Protein AF-A0A836VIU8-F1 (afdb_monomer_lite)

pLDDT: mean 94.51, std 10.27, range [36.5, 98.88]

Foldseek 3Di:
DVVLLVVLLVVLLVLQVQAPQPQRSVLLVQLLVQLCVVPVPDDSLLSLLSNQLQSLRRDPVRRQDPVVDPDPVVSSLVRLLSSLVVSLVSSVVSVHDPVSSVSSSVLSNQLCPADDDSSLSSVQSSLLSCLQGNLVSCCVVPNQPVSLVSLLSSLLSHDPVSVVVSLPDDDPDPSSVVSSVVSNVVNVVVVVVPD

Structure (mmCIF, N/CA/C/O backbone):
data_AF-A0A836VIU8-F1
#
_entry.id   AF-A0A836VIU8-F1
#
loop_
_atom_site.group_PDB
_atom_site.id
_atom_site.type_symbol
_atom_site.label_atom_id
_atom_site.label_alt_id
_atom_site.label_comp_id
_atom_site.label_asym_id
_atom_site.label_entity_id
_atom_site.label_seq_id
_atom_site.pdbx_PDB_ins_code
_atom_site.Cartn_x
_atom_site.Cartn_y
_atom_site.Cartn_z
_atom_site.occupancy
_atom_site.B_iso_or_equiv
_atom_site.auth_seq_id
_atom_site.auth_comp_id
_atom_site.auth_asym_id
_atom_site.auth_atom_id
_atom_site.pdbx_PDB_model_num
ATOM 1 N N . MET A 1 1 ? 8.028 -9.378 -24.125 1.00 63.12 1 MET A N 1
ATOM 2 C CA . MET A 1 1 ? 7.725 -8.394 -23.064 1.00 63.12 1 MET A CA 1
ATOM 3 C C . MET A 1 1 ? 6.919 -8.990 -21.911 1.00 63.12 1 MET A C 1
ATOM 5 O O . MET A 1 1 ? 7.444 -9.030 -20.809 1.00 63.12 1 MET A O 1
ATOM 9 N N . SER A 1 2 ? 5.700 -9.503 -22.152 1.00 68.88 2 SER A N 1
ATOM 10 C CA . SER A 1 2 ? 4.782 -9.970 -21.089 1.00 68.88 2 SER A CA 1
ATOM 11 C C . SER A 1 2 ? 5.394 -11.015 -20.134 1.00 68.88 2 SER A C 1
ATOM 13 O O . SER A 1 2 ? 5.255 -10.893 -18.919 1.00 68.88 2 SER A O 1
ATOM 15 N N . ASN A 1 3 ? 6.182 -11.971 -20.645 1.00 84.62 3 ASN A N 1
ATOM 16 C CA . ASN A 1 3 ? 6.867 -12.950 -19.789 1.00 84.62 3 ASN A CA 1
ATOM 17 C C . ASN A 1 3 ? 7.866 -12.304 -18.813 1.00 84.62 3 ASN A C 1
ATOM 19 O O . ASN A 1 3 ? 7.873 -12.667 -17.641 1.00 84.62 3 ASN A O 1
ATOM 23 N N . ASN A 1 4 ? 8.657 -11.316 -19.248 1.00 93.25 4 ASN A N 1
ATOM 24 C CA . ASN A 1 4 ? 9.633 -10.650 -18.376 1.00 93.25 4 ASN A CA 1
ATOM 25 C C . ASN A 1 4 ? 8.944 -9.850 -17.269 1.00 93.25 4 ASN A C 1
ATOM 27 O O . ASN A 1 4 ? 9.420 -9.854 -16.140 1.00 93.25 4 ASN A O 1
ATOM 31 N N . ILE A 1 5 ? 7.804 -9.223 -17.569 1.00 96.25 5 ILE A N 1
ATOM 32 C CA . ILE A 1 5 ? 7.003 -8.509 -16.567 1.00 96.25 5 ILE A CA 1
ATOM 33 C C . ILE A 1 5 ? 6.470 -9.489 -15.520 1.00 96.25 5 ILE A C 1
ATOM 35 O O . ILE A 1 5 ? 6.587 -9.236 -14.323 1.00 96.25 5 ILE A O 1
ATOM 39 N N . ASN A 1 6 ? 5.946 -10.640 -15.944 1.00 96.69 6 ASN A N 1
ATOM 40 C CA . ASN A 1 6 ? 5.485 -11.668 -15.011 1.00 96.69 6 ASN A CA 1
ATOM 41 C C . ASN A 1 6 ? 6.631 -12.226 -14.154 1.00 96.69 6 ASN A C 1
ATOM 43 O O . ASN A 1 6 ? 6.454 -12.400 -12.947 1.00 96.69 6 ASN A O 1
ATOM 47 N N . TYR A 1 7 ? 7.818 -12.442 -14.730 1.00 97.50 7 TYR A N 1
ATOM 48 C CA . TYR A 1 7 ? 9.001 -12.835 -13.960 1.00 97.50 7 TYR A CA 1
ATOM 49 C C . TYR A 1 7 ? 9.443 -11.751 -12.972 1.00 97.50 7 TYR A C 1
ATOM 51 O O . TYR A 1 7 ? 9.743 -12.076 -11.825 1.00 97.50 7 TYR A O 1
ATOM 59 N N . ALA A 1 8 ? 9.407 -10.474 -13.362 1.00 98.00 8 ALA A N 1
ATOM 60 C CA . ALA A 1 8 ? 9.695 -9.358 -12.466 1.00 98.00 8 ALA A CA 1
ATOM 61 C C . ALA A 1 8 ? 8.691 -9.297 -11.301 1.00 98.00 8 ALA A C 1
ATOM 63 O O . ALA A 1 8 ? 9.109 -9.237 -10.148 1.00 98.00 8 ALA A O 1
ATOM 64 N N . LYS A 1 9 ? 7.381 -9.428 -11.567 1.00 98.50 9 LYS A N 1
ATOM 65 C CA . LYS A 1 9 ? 6.333 -9.505 -10.528 1.00 98.50 9 LYS A CA 1
ATOM 66 C C . LYS A 1 9 ? 6.571 -10.676 -9.567 1.00 98.50 9 LYS A C 1
ATOM 68 O O . LYS A 1 9 ? 6.427 -10.525 -8.357 1.00 98.50 9 LYS A O 1
ATOM 73 N N . GLN A 1 10 ? 6.943 -11.851 -10.080 1.00 98.25 10 GLN A N 1
ATOM 74 C CA . GLN A 1 10 ? 7.292 -13.00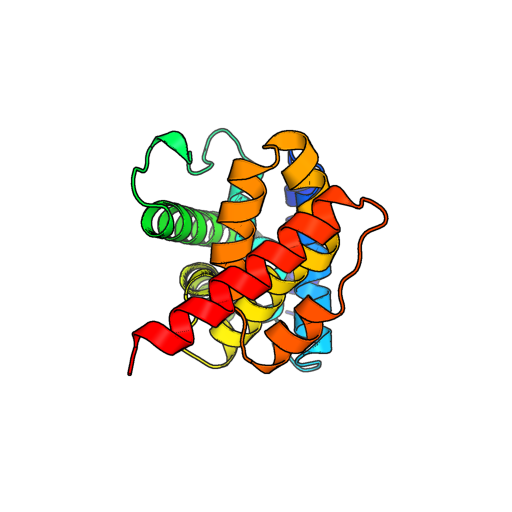2 -9.237 1.00 98.25 10 GLN A CA 1
ATOM 75 C C . GLN A 1 10 ? 8.540 -12.739 -8.396 1.00 98.25 10 GLN A C 1
ATOM 77 O O . GLN A 1 10 ? 8.603 -13.172 -7.248 1.00 98.25 10 GLN A O 1
ATOM 82 N N . GLN A 1 11 ? 9.529 -12.043 -8.952 1.00 98.19 11 GLN A N 1
ATOM 83 C CA . GLN A 1 11 ? 10.759 -11.759 -8.234 1.00 98.19 11 GLN A CA 1
ATOM 84 C C . GLN A 1 11 ? 10.565 -10.698 -7.146 1.00 98.19 11 GLN A C 1
ATOM 86 O O . GLN A 1 11 ? 11.061 -10.878 -6.040 1.00 98.19 11 GLN A O 1
ATOM 91 N N . ILE A 1 12 ? 9.754 -9.672 -7.407 1.00 98.56 12 ILE A N 1
ATOM 92 C CA . ILE A 1 12 ? 9.298 -8.707 -6.398 1.00 98.56 12 ILE A CA 1
ATOM 93 C C . ILE A 1 12 ? 8.636 -9.439 -5.225 1.00 98.56 12 ILE A C 1
ATOM 95 O O . ILE A 1 12 ? 9.044 -9.252 -4.084 1.00 98.56 12 ILE A O 1
ATOM 99 N N . ARG A 1 13 ? 7.693 -10.353 -5.491 1.00 98.62 13 ARG A N 1
ATOM 100 C CA . ARG A 1 13 ? 7.058 -11.160 -4.432 1.00 98.62 13 ARG A CA 1
ATOM 101 C C . ARG A 1 13 ? 8.055 -11.991 -3.634 1.00 98.62 13 ARG A C 1
ATOM 103 O O . ARG A 1 13 ? 7.950 -12.060 -2.417 1.00 98.62 13 ARG A O 1
ATOM 110 N N . LYS A 1 14 ? 9.024 -12.621 -4.305 1.00 98.31 14 LYS A N 1
ATOM 111 C CA . LYS A 1 14 ? 10.072 -13.413 -3.639 1.00 98.31 14 LYS A CA 1
ATOM 112 C C . LYS A 1 14 ? 10.950 -12.566 -2.725 1.00 98.31 14 LYS A C 1
ATOM 114 O O . LYS A 1 14 ? 11.361 -13.069 -1.687 1.00 98.31 14 LYS A O 1
ATOM 119 N N . ILE A 1 15 ? 11.234 -11.323 -3.110 1.00 98.12 15 ILE A N 1
ATOM 120 C CA . ILE A 1 15 ? 11.955 -10.366 -2.269 1.00 98.12 15 ILE A CA 1
ATOM 121 C C . ILE A 1 15 ? 11.076 -9.984 -1.077 1.00 98.12 15 ILE A C 1
ATOM 123 O O . ILE A 1 15 ? 11.488 -10.178 0.056 1.00 98.12 15 ILE A O 1
ATOM 127 N N . ILE A 1 16 ? 9.835 -9.548 -1.307 1.00 98.19 16 ILE A N 1
ATOM 128 C CA . ILE A 1 16 ? 8.919 -9.126 -0.232 1.00 98.19 16 ILE A CA 1
ATOM 129 C C . ILE A 1 16 ? 8.643 -10.255 0.769 1.00 98.19 16 ILE A C 1
ATOM 131 O O . ILE A 1 16 ? 8.569 -10.005 1.968 1.00 98.19 16 ILE A O 1
ATOM 135 N N . ALA A 1 17 ? 8.582 -11.508 0.312 1.00 97.75 17 ALA A N 1
ATOM 136 C CA . ALA A 1 17 ? 8.448 -12.686 1.170 1.00 97.75 17 ALA A CA 1
ATOM 137 C C . ALA A 1 17 ? 9.596 -12.866 2.185 1.00 97.75 17 ALA A C 1
ATOM 139 O O . ALA A 1 17 ? 9.460 -13.665 3.108 1.00 97.75 17 ALA A O 1
ATOM 140 N N . GLN A 1 18 ? 10.715 -12.155 2.018 1.00 96.94 18 GLN A N 1
ATOM 141 C CA . GLN A 1 18 ? 11.842 -12.143 2.953 1.00 96.94 18 GLN A CA 1
ATOM 142 C C . GLN A 1 18 ? 11.714 -11.052 4.025 1.00 96.94 18 GLN A C 1
ATOM 144 O O . GLN A 1 18 ? 12.588 -10.968 4.887 1.00 96.94 18 GLN A O 1
ATOM 149 N N . SER A 1 19 ? 10.664 -10.219 3.985 1.00 96.38 19 SER A N 1
ATOM 150 C CA . SER A 1 19 ? 10.458 -9.177 4.992 1.00 96.38 19 SER A CA 1
ATOM 151 C C . SER A 1 19 ? 10.389 -9.777 6.396 1.00 96.38 19 SER A C 1
ATOM 153 O O . SER A 1 19 ? 9.774 -10.821 6.628 1.00 96.38 19 SER A O 1
ATOM 155 N N . SER A 1 20 ? 11.001 -9.077 7.349 1.00 94.44 20 SER A N 1
ATOM 156 C CA . SER A 1 20 ? 10.872 -9.373 8.775 1.00 94.44 20 SER A CA 1
ATOM 157 C C . SER A 1 20 ? 9.467 -9.062 9.305 1.00 94.44 20 SER A C 1
ATOM 159 O O . SER A 1 20 ? 9.088 -9.551 10.372 1.00 94.44 20 SER A O 1
ATOM 161 N N . LEU A 1 21 ? 8.689 -8.262 8.566 1.00 93.94 21 LEU A N 1
ATOM 162 C CA . LEU A 1 21 ? 7.329 -7.888 8.914 1.00 93.94 21 LEU A CA 1
ATOM 163 C C . LEU A 1 21 ? 6.338 -8.857 8.247 1.00 93.94 21 LEU A C 1
ATOM 165 O O . LEU A 1 21 ? 6.249 -8.895 7.017 1.00 93.94 21 LEU A O 1
ATOM 169 N N . PRO A 1 22 ? 5.563 -9.635 9.026 1.00 94.50 22 PRO A N 1
ATOM 170 C CA . PRO A 1 22 ? 4.670 -10.653 8.474 1.00 94.50 22 PRO A CA 1
ATOM 171 C C . PRO A 1 22 ? 3.526 -10.065 7.637 1.00 94.50 22 PRO A C 1
ATOM 173 O O . PRO A 1 22 ? 2.919 -10.782 6.842 1.00 94.50 22 PRO A O 1
ATOM 176 N N . GLU A 1 23 ? 3.208 -8.780 7.812 1.00 95.31 23 GLU A N 1
ATOM 177 C CA . GLU A 1 23 ? 2.182 -8.103 7.021 1.00 95.31 23 GLU A CA 1
ATOM 178 C C . GLU A 1 23 ? 2.597 -7.804 5.574 1.00 95.31 23 GLU A C 1
ATOM 180 O O . GLU A 1 23 ? 1.729 -7.801 4.700 1.00 95.31 23 GLU A O 1
ATOM 185 N N . ASP A 1 24 ? 3.888 -7.585 5.299 1.00 97.06 24 ASP A N 1
ATOM 186 C CA . ASP A 1 24 ? 4.338 -6.977 4.041 1.00 97.06 24 ASP A CA 1
ATOM 187 C C . ASP A 1 24 ? 3.974 -7.820 2.803 1.00 97.06 24 ASP A C 1
ATOM 189 O O . ASP A 1 24 ? 3.444 -7.251 1.843 1.00 97.06 24 ASP A O 1
ATOM 193 N N . PRO A 1 25 ? 4.156 -9.162 2.786 1.00 98.06 25 PRO A N 1
ATOM 194 C CA . PRO A 1 25 ? 3.776 -9.972 1.627 1.00 98.06 25 PRO A CA 1
ATOM 195 C C . PRO A 1 25 ? 2.282 -9.895 1.318 1.00 98.06 25 PRO A C 1
ATOM 197 O O . PRO A 1 25 ? 1.887 -9.732 0.164 1.00 98.06 25 PRO A O 1
ATOM 200 N N . ARG A 1 26 ? 1.441 -9.975 2.358 1.00 98.12 26 ARG A N 1
ATOM 201 C CA . ARG A 1 26 ? -0.013 -9.921 2.193 1.00 98.12 26 ARG A CA 1
ATOM 202 C C . ARG A 1 26 ? -0.465 -8.525 1.780 1.00 98.12 26 ARG A C 1
ATOM 204 O O . ARG A 1 26 ? -1.354 -8.417 0.944 1.00 98.12 26 ARG A O 1
ATOM 211 N N . HIS A 1 27 ? 0.129 -7.478 2.349 1.00 98.38 27 HIS A N 1
ATOM 212 C CA . HIS A 1 27 ? -0.176 -6.091 2.000 1.00 98.38 27 HIS A CA 1
ATOM 213 C C . HIS A 1 27 ? 0.144 -5.795 0.535 1.00 98.38 27 HIS A C 1
ATOM 215 O O . HIS A 1 27 ? -0.708 -5.256 -0.164 1.00 98.38 27 HIS A O 1
ATOM 221 N N . ALA A 1 28 ? 1.312 -6.214 0.040 1.00 98.56 28 ALA A N 1
ATOM 222 C CA . ALA A 1 28 ? 1.707 -6.009 -1.353 1.00 98.56 28 ALA A CA 1
ATOM 223 C C . ALA A 1 28 ? 0.721 -6.646 -2.349 1.00 98.56 28 ALA A C 1
ATOM 225 O O . ALA A 1 28 ? 0.258 -5.983 -3.282 1.00 98.56 28 ALA A O 1
ATOM 226 N N . ASP A 1 29 ? 0.360 -7.915 -2.138 1.00 98.69 29 ASP A N 1
ATOM 227 C CA . ASP A 1 29 ? -0.608 -8.599 -3.000 1.00 98.69 29 ASP A CA 1
ATOM 228 C C . ASP A 1 29 ? -2.015 -8.002 -2.867 1.00 98.69 29 ASP A C 1
ATOM 230 O O . ASP A 1 29 ? -2.671 -7.743 -3.876 1.00 98.69 29 ASP A O 1
ATOM 234 N N . ASN A 1 30 ? -2.460 -7.692 -1.648 1.00 98.81 30 ASN A N 1
ATOM 235 C CA . ASN A 1 30 ? -3.780 -7.112 -1.414 1.00 98.81 30 ASN A CA 1
ATOM 236 C C . ASN A 1 30 ? -3.917 -5.696 -2.003 1.00 98.81 30 ASN A C 1
ATOM 238 O O . ASN A 1 30 ? -4.975 -5.349 -2.525 1.00 98.81 30 ASN A O 1
ATOM 242 N N . THR A 1 31 ? -2.848 -4.896 -2.003 1.00 98.81 31 THR A N 1
ATOM 243 C CA . THR A 1 31 ? -2.808 -3.598 -2.694 1.00 98.81 31 THR A CA 1
ATOM 244 C C . THR A 1 31 ? -3.009 -3.772 -4.200 1.00 98.81 31 THR A C 1
ATOM 246 O O . THR A 1 31 ? -3.823 -3.063 -4.795 1.00 98.81 31 THR A O 1
ATOM 249 N N . LEU A 1 32 ? -2.350 -4.753 -4.829 1.00 98.75 32 LEU A N 1
ATOM 250 C CA . LEU A 1 32 ? -2.597 -5.072 -6.239 1.00 98.75 32 LEU A CA 1
ATOM 251 C C . LEU A 1 32 ? -4.038 -5.565 -6.473 1.00 98.75 32 LEU A C 1
ATOM 253 O O . LEU A 1 32 ? -4.669 -5.176 -7.457 1.00 98.75 32 LEU A O 1
ATOM 257 N N . GLU A 1 33 ? -4.587 -6.389 -5.582 1.00 98.69 33 GLU A N 1
ATOM 258 C CA . GLU A 1 33 ? -5.978 -6.840 -5.687 1.00 98.69 33 GLU A CA 1
ATOM 259 C C . GLU A 1 33 ? -6.973 -5.679 -5.599 1.00 98.69 33 GLU A C 1
ATOM 261 O O . GLU A 1 33 ? -7.921 -5.620 -6.383 1.00 98.69 33 GLU A O 1
ATOM 266 N N . TRP A 1 34 ? -6.774 -4.741 -4.669 1.00 98.69 34 TRP A N 1
ATOM 267 C CA . TRP A 1 34 ? -7.602 -3.540 -4.567 1.00 98.69 34 TRP A CA 1
ATOM 268 C C . TRP A 1 34 ? -7.484 -2.662 -5.802 1.00 98.69 34 TRP A C 1
ATOM 270 O O . TRP A 1 34 ? -8.508 -2.215 -6.317 1.00 98.69 34 TRP A O 1
ATOM 280 N N . LEU A 1 35 ? -6.271 -2.475 -6.323 1.00 98.56 35 LEU A N 1
ATOM 281 C CA . LEU A 1 35 ? -6.046 -1.753 -7.569 1.00 98.56 35 LEU A CA 1
ATOM 282 C C . LEU A 1 35 ? -6.880 -2.353 -8.715 1.00 98.56 35 LEU A C 1
ATOM 284 O O . LEU A 1 35 ? -7.629 -1.630 -9.368 1.00 98.56 35 LEU A O 1
ATOM 288 N N . LEU A 1 36 ? -6.825 -3.676 -8.899 1.00 98.50 36 LEU A N 1
ATOM 289 C CA . LEU A 1 36 ? -7.568 -4.387 -9.948 1.00 98.50 36 LEU A CA 1
ATOM 290 C C . LEU A 1 36 ? -9.089 -4.390 -9.716 1.00 98.50 36 LEU A C 1
ATOM 292 O O . LEU A 1 36 ? -9.859 -4.356 -10.674 1.00 98.50 36 LEU A O 1
ATOM 296 N N . LYS A 1 37 ? -9.551 -4.385 -8.457 1.00 98.19 37 LYS A N 1
ATOM 297 C CA . LYS A 1 37 ? -10.980 -4.211 -8.120 1.00 98.19 37 LYS A CA 1
ATOM 298 C C . LYS A 1 37 ? -11.480 -2.810 -8.473 1.00 98.19 37 LYS A C 1
ATOM 300 O O . LYS A 1 37 ? -12.639 -2.649 -8.852 1.00 98.19 37 LYS A O 1
ATOM 305 N N . LEU A 1 38 ? -10.637 -1.791 -8.306 1.00 96.81 38 LEU A N 1
ATOM 306 C CA . LEU A 1 38 ? -10.988 -0.402 -8.591 1.00 96.81 38 LEU A CA 1
ATOM 307 C C . LEU A 1 38 ? -10.918 -0.087 -10.088 1.00 96.81 38 LEU A C 1
ATOM 309 O O . LEU A 1 38 ? -11.785 0.632 -10.587 1.00 96.81 38 LEU A O 1
ATOM 313 N N . GLN A 1 39 ? -9.932 -0.646 -10.790 1.00 97.69 39 GLN A N 1
ATOM 314 C CA . GLN A 1 39 ? -9.770 -0.538 -12.236 1.00 97.69 39 GLN A CA 1
ATOM 315 C C . GLN A 1 39 ? -9.166 -1.844 -12.796 1.00 97.69 39 GLN A C 1
ATOM 317 O O . GLN A 1 39 ? -7.965 -2.071 -12.658 1.00 97.69 39 GLN A O 1
ATOM 322 N N . PRO A 1 40 ? -9.970 -2.704 -13.450 1.00 97.12 40 PRO A N 1
ATOM 323 C CA . PRO A 1 40 ? -9.499 -4.003 -13.946 1.00 97.12 40 PRO A CA 1
ATOM 324 C C . PRO A 1 40 ? -8.427 -3.922 -15.040 1.00 97.12 40 PRO A C 1
ATOM 326 O O . PRO A 1 40 ? -7.536 -4.765 -15.090 1.00 97.12 40 PRO A O 1
ATOM 329 N N . ASP A 1 41 ? -8.486 -2.887 -15.882 1.00 95.38 41 ASP A N 1
ATOM 330 C CA . ASP A 1 41 ? -7.643 -2.744 -17.077 1.00 95.38 41 ASP A CA 1
ATOM 331 C C . ASP A 1 41 ? -6.421 -1.836 -16.836 1.00 95.38 41 ASP A C 1
ATOM 333 O O . ASP A 1 41 ? -6.037 -1.038 -17.693 1.00 95.38 41 ASP A O 1
ATOM 337 N N . VAL A 1 42 ? -5.825 -1.889 -15.640 1.00 96.12 42 VAL A N 1
ATOM 338 C CA . VAL A 1 42 ? -4.592 -1.139 -15.339 1.00 96.12 42 VAL A CA 1
ATOM 339 C C . VAL A 1 42 ? -3.387 -1.723 -16.074 1.00 96.12 42 VAL A C 1
ATOM 341 O O . VAL A 1 42 ? -3.212 -2.940 -16.161 1.00 96.12 42 VAL A O 1
ATOM 344 N N . ASP A 1 43 ? -2.525 -0.840 -16.571 1.00 97.38 43 ASP A N 1
ATOM 345 C CA . ASP A 1 43 ? -1.292 -1.221 -17.253 1.00 97.38 43 ASP A CA 1
ATOM 346 C C . ASP A 1 43 ? -0.274 -1.907 -16.322 1.00 97.38 43 ASP A C 1
ATOM 348 O O . ASP A 1 43 ? -0.382 -1.909 -15.092 1.00 97.38 43 ASP A O 1
ATOM 352 N N . ASP A 1 44 ? 0.748 -2.508 -16.929 1.00 97.81 44 ASP A N 1
ATOM 353 C CA . ASP A 1 44 ? 1.767 -3.254 -16.198 1.00 97.81 44 ASP A CA 1
ATOM 354 C C . ASP A 1 44 ? 2.621 -2.385 -15.267 1.00 97.81 44 ASP A C 1
ATOM 356 O O . ASP A 1 44 ? 3.047 -2.882 -14.223 1.00 97.81 44 ASP A O 1
ATOM 360 N N . ALA A 1 45 ? 2.865 -1.115 -15.606 1.00 98.56 45 ALA A N 1
ATOM 361 C CA . ALA A 1 45 ? 3.655 -0.217 -14.766 1.00 98.56 45 ALA A CA 1
ATOM 362 C C . ALA A 1 45 ? 2.942 0.047 -13.433 1.00 98.56 45 ALA A C 1
ATOM 364 O O . ALA A 1 45 ? 3.555 -0.051 -12.369 1.00 98.56 45 ALA A O 1
ATOM 365 N N . LEU A 1 46 ? 1.629 0.274 -13.479 1.00 98.75 46 LEU A N 1
ATOM 366 C CA . LEU A 1 46 ? 0.807 0.485 -12.294 1.00 98.75 46 LEU A CA 1
ATOM 367 C C . LEU A 1 46 ? 0.655 -0.781 -11.445 1.00 98.75 46 LEU A C 1
ATOM 369 O O . LEU A 1 46 ? 0.700 -0.708 -10.218 1.00 98.75 46 LEU A O 1
ATOM 373 N N . GLN A 1 47 ? 0.570 -1.955 -12.075 1.00 98.75 47 GLN A N 1
ATOM 374 C CA . GLN A 1 47 ? 0.589 -3.227 -11.347 1.00 98.75 47 GLN A CA 1
ATOM 375 C C . GLN A 1 47 ? 1.939 -3.498 -10.664 1.00 98.75 47 GLN A C 1
ATOM 377 O O . GLN A 1 47 ? 1.968 -4.009 -9.544 1.00 98.75 47 GLN A O 1
ATOM 382 N N . LEU A 1 48 ? 3.059 -3.183 -11.328 1.00 98.81 48 LEU A N 1
ATOM 383 C CA . LEU A 1 48 ? 4.397 -3.293 -10.738 1.00 98.81 48 LEU A CA 1
ATOM 384 C C . LEU A 1 48 ? 4.534 -2.346 -9.544 1.00 98.81 48 LEU A C 1
ATOM 386 O O . LEU A 1 48 ? 4.935 -2.795 -8.474 1.00 98.81 48 LEU A O 1
ATOM 390 N N . ALA A 1 49 ? 4.122 -1.085 -9.706 1.00 98.88 49 ALA A N 1
ATOM 391 C CA . ALA A 1 49 ? 4.138 -0.092 -8.640 1.00 98.88 49 ALA A CA 1
ATOM 392 C C . ALA A 1 49 ? 3.318 -0.539 -7.420 1.00 98.88 49 ALA A C 1
ATOM 394 O O . ALA A 1 49 ? 3.809 -0.459 -6.298 1.00 98.88 49 ALA A O 1
ATOM 395 N N . ALA A 1 50 ? 2.115 -1.086 -7.626 1.00 98.75 50 ALA A N 1
ATOM 396 C CA . ALA A 1 50 ? 1.292 -1.630 -6.544 1.00 98.75 50 ALA A CA 1
ATOM 397 C C . ALA A 1 50 ? 1.989 -2.739 -5.753 1.00 98.75 50 ALA A C 1
ATOM 399 O O . ALA A 1 50 ? 1.968 -2.716 -4.525 1.00 98.75 50 ALA A O 1
ATOM 400 N N . LEU A 1 51 ? 2.651 -3.677 -6.432 1.00 98.56 51 LEU A N 1
ATOM 401 C CA . LEU A 1 51 ? 3.356 -4.765 -5.754 1.00 98.56 51 LEU A CA 1
ATOM 402 C C . LEU A 1 51 ? 4.600 -4.299 -4.998 1.00 98.56 51 LEU A C 1
ATOM 404 O O . LEU A 1 51 ? 4.944 -4.908 -3.994 1.00 98.56 51 LEU A O 1
ATOM 408 N N . SER A 1 52 ? 5.296 -3.267 -5.475 1.00 98.56 52 SER A N 1
ATOM 409 C CA . SER A 1 52 ? 6.614 -2.889 -4.953 1.00 98.56 52 SER A CA 1
ATOM 410 C C . SER A 1 52 ? 6.655 -1.565 -4.191 1.00 98.56 52 SER A C 1
ATOM 412 O O . SER A 1 52 ? 7.747 -1.129 -3.840 1.00 98.56 52 SER A O 1
ATOM 414 N N . HIS A 1 53 ? 5.524 -0.890 -3.973 1.00 98.50 53 HIS A N 1
ATOM 415 C CA . HIS A 1 53 ? 5.500 0.450 -3.365 1.00 98.50 53 HIS A CA 1
ATOM 416 C C . HIS A 1 53 ? 6.229 0.518 -2.009 1.00 98.50 53 HIS A C 1
ATOM 418 O O . HIS A 1 53 ? 6.901 1.505 -1.720 1.00 98.50 53 HIS A O 1
ATOM 424 N N . ASP A 1 54 ? 6.176 -0.574 -1.244 1.00 97.94 54 ASP A N 1
ATOM 425 C CA . ASP A 1 54 ? 6.781 -0.732 0.080 1.00 97.94 54 ASP A CA 1
ATOM 426 C C . ASP A 1 54 ? 8.064 -1.600 0.082 1.00 97.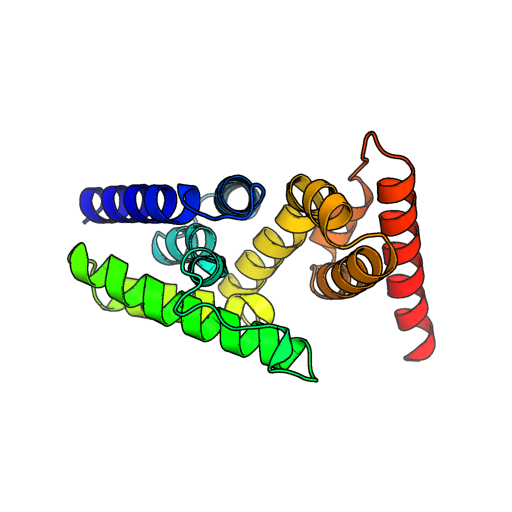94 54 ASP A C 1
ATOM 428 O O . ASP A 1 54 ? 8.512 -2.044 1.139 1.00 97.94 54 ASP A O 1
ATOM 432 N N . ILE A 1 55 ? 8.662 -1.892 -1.082 1.00 98.19 55 ILE A N 1
ATOM 433 C CA . ILE A 1 55 ? 9.743 -2.893 -1.193 1.00 98.19 55 ILE A CA 1
ATOM 434 C C . ILE A 1 55 ? 11.011 -2.541 -0.400 1.00 98.19 55 ILE A C 1
ATOM 436 O O . ILE A 1 55 ? 11.791 -3.435 -0.075 1.00 98.19 55 ILE A O 1
ATOM 440 N N . ASP A 1 56 ? 11.225 -1.271 -0.048 1.00 97.31 56 ASP A N 1
ATOM 441 C CA . ASP A 1 56 ? 12.371 -0.890 0.781 1.00 97.31 56 ASP A CA 1
ATOM 442 C C . ASP A 1 56 ? 12.330 -1.468 2.203 1.00 97.31 56 ASP A C 1
ATOM 444 O O . ASP A 1 56 ? 13.373 -1.565 2.847 1.00 97.31 56 ASP A O 1
ATOM 448 N N . ARG A 1 57 ? 11.151 -1.883 2.689 1.00 95.56 57 ARG A N 1
ATOM 449 C CA . ARG A 1 57 ? 10.964 -2.404 4.050 1.00 95.56 57 ARG A CA 1
ATOM 450 C C . ARG A 1 57 ? 11.674 -3.729 4.287 1.00 95.56 57 ARG A C 1
ATOM 452 O O . ARG A 1 57 ? 11.910 -4.073 5.443 1.00 95.56 57 ARG A O 1
ATOM 459 N N . VAL A 1 58 ? 11.990 -4.444 3.208 1.00 95.69 58 VAL A N 1
ATOM 460 C CA . VAL A 1 58 ? 12.555 -5.796 3.223 1.00 95.69 58 VAL A CA 1
ATOM 461 C C . VAL A 1 58 ? 14.029 -5.788 3.623 1.00 95.69 58 VAL A C 1
ATOM 463 O O . VAL A 1 58 ? 14.466 -6.641 4.391 1.00 95.69 58 VAL A O 1
ATOM 466 N N . ASP A 1 59 ? 14.807 -4.844 3.092 1.00 91.69 59 ASP A N 1
ATOM 467 C CA . ASP A 1 59 ? 16.257 -4.810 3.274 1.00 91.69 59 ASP A CA 1
ATOM 468 C C . ASP A 1 59 ? 16.639 -3.802 4.360 1.00 91.69 59 ASP A C 1
ATOM 470 O O . ASP A 1 59 ? 16.846 -2.616 4.097 1.00 91.69 59 ASP A O 1
ATOM 474 N N . GLU A 1 60 ? 16.778 -4.295 5.591 1.00 89.81 60 GLU A N 1
ATOM 475 C CA . GLU A 1 60 ? 17.150 -3.496 6.767 1.00 89.81 60 GLU A CA 1
ATOM 476 C C . GLU A 1 60 ? 18.474 -2.726 6.597 1.00 89.81 60 GLU A C 1
ATOM 478 O O . GLU A 1 60 ? 18.680 -1.721 7.275 1.00 89.81 60 GLU A O 1
ATOM 483 N N . SER A 1 61 ? 19.365 -3.140 5.684 1.00 91.75 61 SER A N 1
ATOM 484 C CA . SER A 1 61 ? 20.631 -2.432 5.444 1.00 91.75 61 SER A CA 1
ATOM 485 C C . SER A 1 61 ? 20.462 -1.121 4.671 1.00 91.75 61 SER A C 1
ATOM 487 O O . SER A 1 61 ? 21.312 -0.235 4.774 1.00 91.75 61 SER A O 1
ATOM 489 N N . ARG A 1 62 ? 19.369 -0.982 3.909 1.00 93.69 62 ARG A N 1
ATOM 490 C CA . ARG A 1 62 ? 19.089 0.199 3.077 1.00 93.69 62 ARG A CA 1
ATOM 491 C C . ARG A 1 62 ? 17.715 0.820 3.312 1.00 93.69 62 ARG A C 1
ATOM 493 O O . ARG A 1 62 ? 17.425 1.858 2.721 1.00 93.69 62 ARG A O 1
ATOM 500 N N . LYS A 1 63 ? 16.874 0.204 4.141 1.00 95.00 63 LYS A N 1
ATOM 501 C CA . LYS A 1 63 ? 15.556 0.697 4.544 1.00 95.00 63 LYS A CA 1
ATOM 502 C C . LYS A 1 63 ? 15.644 2.092 5.146 1.00 95.00 63 LYS A C 1
ATOM 504 O O . LYS A 1 63 ? 16.513 2.378 5.973 1.00 95.00 63 LYS A O 1
ATOM 509 N N . VAL A 1 64 ? 14.695 2.948 4.778 1.00 96.69 64 VAL A N 1
ATOM 510 C CA . VAL A 1 64 ? 14.578 4.274 5.387 1.00 96.69 64 VAL A CA 1
ATOM 511 C C . VAL A 1 64 ? 14.091 4.126 6.828 1.00 96.69 64 VAL A C 1
ATOM 513 O O . VAL A 1 64 ? 13.024 3.566 7.083 1.00 96.69 64 VAL A O 1
ATOM 516 N N . GLN A 1 65 ? 14.858 4.645 7.786 1.00 94.88 65 GLN A N 1
ATOM 517 C CA . GLN A 1 65 ? 14.542 4.503 9.204 1.00 94.88 65 GLN A CA 1
ATOM 518 C C . GLN A 1 65 ? 13.594 5.608 9.670 1.00 94.88 65 GLN A C 1
ATOM 520 O O . GLN A 1 65 ? 13.882 6.798 9.551 1.00 94.88 65 GLN A O 1
ATOM 525 N N . ARG A 1 66 ? 12.457 5.225 10.268 1.00 92.06 66 ARG A N 1
ATOM 526 C CA . ARG A 1 66 ? 11.468 6.180 10.803 1.00 92.06 66 ARG A CA 1
ATOM 527 C C . ARG A 1 66 ? 12.075 7.130 11.839 1.00 92.06 66 ARG A C 1
ATOM 529 O O . ARG A 1 66 ? 11.636 8.277 11.915 1.00 92.06 66 ARG A O 1
ATOM 536 N N . ALA A 1 67 ? 13.047 6.658 12.621 1.00 93.44 67 ALA A N 1
ATOM 537 C CA . ALA A 1 67 ? 13.699 7.415 13.689 1.00 93.44 67 ALA A CA 1
ATOM 538 C C . ALA A 1 67 ? 14.504 8.627 13.185 1.00 93.44 67 ALA A C 1
ATOM 540 O O . ALA A 1 67 ? 14.687 9.580 13.939 1.00 93.44 67 ALA A O 1
ATOM 541 N N . ASP A 1 68 ? 14.907 8.630 11.912 1.00 95.38 68 ASP A N 1
ATOM 542 C CA . ASP A 1 68 ? 15.727 9.697 11.323 1.00 95.38 68 ASP A CA 1
ATOM 543 C C . ASP A 1 68 ? 14.908 10.939 10.929 1.00 95.38 68 ASP A C 1
ATOM 545 O O . ASP A 1 68 ? 15.455 11.939 10.465 1.00 95.38 68 ASP A O 1
ATOM 549 N N . PHE A 1 69 ? 13.585 10.900 11.118 1.00 95.50 69 PHE A N 1
ATOM 550 C CA . PHE A 1 69 ? 12.668 11.950 10.687 1.00 95.50 69 PHE A CA 1
ATOM 551 C C . PHE A 1 69 ? 11.811 12.448 11.849 1.00 95.50 69 PHE A C 1
ATOM 553 O O . PHE A 1 69 ? 11.246 11.675 12.622 1.00 95.50 69 PHE A O 1
ATOM 560 N N . THR A 1 70 ? 11.622 13.758 11.942 1.00 92.88 70 THR A N 1
ATOM 561 C CA . THR A 1 70 ? 10.638 14.353 12.860 1.00 92.88 70 THR A CA 1
ATOM 562 C C . THR A 1 70 ? 9.258 14.453 12.211 1.00 92.88 70 THR A C 1
ATOM 564 O O . THR A 1 70 ? 8.243 14.257 12.880 1.00 92.88 70 THR A O 1
ATOM 567 N N . ASP A 1 71 ? 9.225 14.681 10.899 1.00 93.12 71 ASP A N 1
ATOM 568 C CA . ASP A 1 71 ? 8.018 14.806 10.093 1.00 93.12 71 ASP A CA 1
ATOM 569 C C . ASP A 1 71 ? 7.645 13.475 9.417 1.00 93.12 71 ASP A C 1
ATOM 571 O O . ASP A 1 71 ? 8.477 12.801 8.804 1.00 93.12 71 ASP A O 1
ATOM 575 N N . TYR A 1 72 ? 6.377 13.081 9.551 1.00 89.69 72 TYR A N 1
ATOM 576 C CA . TYR A 1 72 ? 5.892 11.799 9.040 1.00 89.69 72 TYR A CA 1
ATOM 577 C C . TYR A 1 72 ? 5.776 11.778 7.512 1.00 89.69 72 TYR A C 1
ATOM 579 O O . TYR A 1 72 ? 6.078 10.759 6.892 1.00 89.69 72 TYR A O 1
ATOM 587 N N . ASP A 1 73 ? 5.389 12.894 6.895 1.00 91.69 73 ASP A N 1
ATOM 588 C CA . ASP A 1 73 ? 5.240 12.983 5.443 1.00 91.69 73 ASP A CA 1
ATOM 589 C C . ASP A 1 73 ? 6.619 12.987 4.763 1.00 91.69 73 ASP A C 1
ATOM 591 O O . ASP A 1 73 ? 6.801 12.346 3.728 1.00 91.69 73 ASP A O 1
ATOM 595 N N . GLN A 1 74 ? 7.628 13.615 5.380 1.00 95.62 74 GLN A N 1
ATOM 596 C CA . GLN A 1 74 ? 9.021 13.532 4.925 1.00 95.62 74 GLN A CA 1
ATOM 597 C C . GLN A 1 74 ? 9.561 12.102 4.981 1.00 95.62 74 GLN A C 1
ATOM 599 O O . GLN A 1 74 ? 10.175 11.654 4.010 1.00 95.62 74 GLN A O 1
ATOM 604 N N . PHE A 1 75 ? 9.299 11.376 6.074 1.00 95.94 75 PHE A N 1
ATOM 605 C CA . PHE A 1 75 ? 9.647 9.958 6.186 1.00 95.94 75 PHE A CA 1
ATOM 606 C C . PHE A 1 75 ? 9.009 9.140 5.057 1.00 95.94 75 PHE A C 1
ATOM 608 O O . PHE A 1 75 ? 9.708 8.420 4.345 1.00 95.94 75 PHE A O 1
ATOM 615 N N . LYS A 1 76 ? 7.695 9.288 4.844 1.00 95.19 76 LYS A N 1
ATOM 616 C CA . LYS A 1 76 ? 6.970 8.544 3.804 1.00 95.19 76 LYS A CA 1
ATOM 617 C C . LYS A 1 76 ? 7.454 8.894 2.394 1.00 95.19 76 LYS A C 1
ATOM 619 O O . LYS A 1 76 ? 7.617 7.995 1.575 1.00 95.19 76 LYS A O 1
ATOM 624 N N . ALA A 1 77 ? 7.794 10.156 2.129 1.00 96.31 77 ALA A N 1
ATOM 625 C CA . ALA A 1 77 ? 8.389 10.563 0.857 1.00 96.31 77 ALA A CA 1
ATOM 626 C C . ALA A 1 77 ? 9.803 9.991 0.642 1.00 96.31 77 ALA A C 1
ATOM 628 O O . ALA A 1 77 ? 10.157 9.631 -0.479 1.00 96.31 77 ALA A O 1
ATOM 629 N N . ALA A 1 78 ? 10.637 9.917 1.684 1.00 98.00 78 ALA A N 1
ATOM 630 C CA . ALA A 1 78 ? 11.964 9.305 1.590 1.00 98.00 78 ALA A CA 1
ATOM 631 C C . ALA A 1 78 ? 11.870 7.795 1.320 1.00 98.00 78 ALA A C 1
ATOM 633 O O . ALA A 1 78 ? 12.539 7.288 0.422 1.00 98.00 78 ALA A O 1
ATOM 634 N N . HIS A 1 79 ? 10.982 7.114 2.040 1.00 97.50 79 HIS A N 1
ATOM 635 C CA . HIS A 1 79 ? 10.637 5.709 1.842 1.00 97.50 79 HIS A CA 1
ATOM 636 C C . HIS A 1 79 ? 10.177 5.420 0.401 1.00 97.50 79 HIS A C 1
ATOM 638 O O . HIS A 1 79 ? 10.761 4.572 -0.270 1.00 97.50 79 HIS A O 1
ATOM 644 N N . ALA A 1 80 ? 9.221 6.193 -0.126 1.00 98.12 80 ALA A N 1
ATOM 645 C CA . ALA A 1 80 ? 8.723 6.027 -1.492 1.00 98.12 80 ALA A CA 1
ATOM 646 C C . ALA A 1 80 ? 9.839 6.161 -2.548 1.00 98.12 80 ALA A C 1
ATOM 648 O O . ALA A 1 80 ? 9.928 5.356 -3.475 1.00 98.12 80 ALA A O 1
ATOM 649 N N . ARG A 1 81 ? 10.748 7.133 -2.382 1.00 98.50 81 ARG A N 1
ATOM 650 C CA . ARG A 1 81 ? 11.917 7.285 -3.268 1.00 98.50 81 ARG A CA 1
ATOM 651 C C . ARG A 1 81 ? 12.859 6.087 -3.197 1.00 98.50 81 ARG A C 1
ATOM 653 O O . ARG A 1 81 ? 13.340 5.632 -4.229 1.00 98.50 81 ARG A O 1
ATOM 660 N N . ASN A 1 82 ? 13.113 5.561 -2.002 1.00 98.56 82 ASN A N 1
ATOM 661 C CA . ASN A 1 82 ? 13.982 4.400 -1.838 1.00 98.56 82 ASN A CA 1
ATOM 662 C C . ASN A 1 82 ? 13.370 3.135 -2.464 1.00 98.56 82 ASN A C 1
ATOM 664 O O . ASN A 1 82 ? 14.052 2.418 -3.196 1.00 98.56 82 ASN A O 1
ATOM 668 N N . SER A 1 83 ? 12.063 2.916 -2.280 1.00 98.62 83 SER A N 1
ATOM 669 C CA . SER A 1 83 ? 11.325 1.841 -2.955 1.00 98.62 83 SER A CA 1
ATOM 670 C C . SER A 1 83 ? 11.420 1.949 -4.479 1.00 98.62 83 SER A C 1
ATOM 672 O O . SER A 1 83 ? 11.630 0.943 -5.155 1.00 98.62 83 SER A O 1
ATOM 674 N N . ALA A 1 84 ? 11.335 3.161 -5.040 1.00 98.69 84 ALA A N 1
ATOM 675 C CA . ALA A 1 84 ? 11.479 3.380 -6.479 1.00 98.69 84 ALA A CA 1
ATOM 676 C C . ALA A 1 84 ? 12.895 3.066 -6.997 1.00 98.69 84 ALA A C 1
ATOM 678 O O . ALA A 1 84 ? 13.032 2.509 -8.090 1.00 98.69 84 ALA A O 1
ATOM 679 N N . VAL A 1 85 ? 13.942 3.368 -6.218 1.00 98.56 85 VAL A N 1
ATOM 680 C CA . VAL A 1 85 ? 15.334 2.995 -6.539 1.00 98.56 85 VAL A CA 1
ATOM 681 C C . VAL A 1 85 ? 15.492 1.474 -6.577 1.00 98.56 85 VAL A C 1
ATOM 683 O O . VAL A 1 85 ? 16.002 0.935 -7.558 1.00 98.56 85 VAL A O 1
ATOM 686 N N . ILE A 1 86 ? 14.995 0.772 -5.557 1.00 98.44 86 ILE A N 1
ATOM 687 C CA . ILE A 1 86 ? 15.069 -0.695 -5.480 1.00 98.44 86 ILE A CA 1
ATOM 688 C C . ILE A 1 86 ? 14.266 -1.341 -6.617 1.00 98.44 86 ILE A C 1
ATOM 690 O O . ILE A 1 86 ? 14.753 -2.256 -7.283 1.00 98.44 86 ILE A O 1
ATOM 694 N N . LEU A 1 87 ? 13.059 -0.837 -6.901 1.00 98.69 87 LEU A N 1
ATOM 695 C CA . LEU A 1 87 ? 12.256 -1.298 -8.034 1.00 98.69 87 LEU A CA 1
ATOM 696 C C . LEU A 1 87 ? 13.028 -1.156 -9.350 1.00 98.69 87 LEU A C 1
ATOM 698 O O . LEU A 1 87 ? 13.080 -2.101 -10.137 1.00 98.69 87 LEU A O 1
ATOM 702 N N . ARG A 1 88 ? 13.655 0.001 -9.586 1.00 98.75 88 ARG A N 1
ATOM 703 C CA . ARG A 1 88 ? 14.437 0.265 -10.799 1.00 98.75 88 ARG A CA 1
ATOM 704 C C . ARG A 1 88 ? 15.540 -0.770 -11.000 1.00 98.75 88 ARG A C 1
ATOM 706 O O . ARG A 1 88 ? 15.674 -1.301 -12.103 1.00 98.75 88 ARG A O 1
ATOM 713 N N . GLU A 1 89 ? 16.301 -1.073 -9.949 1.00 98.31 89 GLU A N 1
ATOM 714 C CA . GLU A 1 89 ? 17.362 -2.090 -9.969 1.00 98.31 89 GLU A CA 1
ATOM 715 C C . GLU A 1 89 ? 16.810 -3.461 -10.394 1.00 98.31 89 GLU A C 1
ATOM 717 O O . GLU A 1 89 ? 17.350 -4.101 -11.303 1.00 98.31 89 GLU A O 1
ATOM 722 N N . ILE A 1 90 ? 15.684 -3.877 -9.804 1.00 98.06 90 ILE A N 1
ATOM 723 C CA . ILE A 1 90 ? 15.023 -5.146 -10.130 1.00 98.06 90 ILE A CA 1
ATOM 724 C C . ILE A 1 90 ? 14.571 -5.156 -11.593 1.00 98.06 90 ILE A C 1
ATOM 726 O O . ILE A 1 90 ? 14.893 -6.088 -12.327 1.00 98.06 90 ILE A O 1
ATOM 730 N N . LEU A 1 91 ? 13.845 -4.135 -12.054 1.00 98.44 91 LEU A N 1
ATOM 731 C CA . LEU A 1 91 ? 13.289 -4.135 -13.411 1.00 98.44 91 LEU A CA 1
ATOM 732 C C . LEU A 1 91 ? 14.375 -4.073 -14.496 1.00 98.44 91 LEU A C 1
ATOM 734 O O . LEU A 1 91 ? 14.220 -4.697 -15.551 1.00 98.44 91 LEU A O 1
ATOM 738 N N . HIS A 1 92 ? 15.496 -3.393 -14.234 1.00 98.12 92 HIS A N 1
ATOM 739 C CA . HIS A 1 92 ? 16.653 -3.423 -15.130 1.00 98.12 92 HIS A CA 1
ATOM 740 C C . HIS A 1 92 ? 17.241 -4.832 -15.268 1.00 98.12 92 HIS A C 1
ATOM 742 O O . HIS A 1 92 ? 17.553 -5.241 -16.389 1.00 98.12 92 HIS A O 1
ATOM 748 N N . ALA A 1 93 ? 17.331 -5.598 -14.176 1.00 97.44 93 ALA A N 1
ATOM 749 C CA . ALA A 1 93 ? 17.833 -6.974 -14.203 1.00 97.44 93 ALA A CA 1
ATOM 750 C C . ALA A 1 93 ? 16.953 -7.930 -15.035 1.00 97.44 93 ALA A C 1
ATOM 752 O O . ALA A 1 93 ? 17.442 -8.938 -15.539 1.00 97.44 93 ALA A O 1
ATOM 753 N N . TYR A 1 94 ? 15.671 -7.600 -15.224 1.00 97.12 94 TYR A N 1
ATOM 754 C CA . TYR A 1 94 ? 14.735 -8.347 -16.077 1.00 97.12 94 TYR A CA 1
ATOM 755 C C . TYR A 1 94 ? 14.596 -7.774 -17.495 1.00 97.12 94 TYR A C 1
ATOM 757 O O . TYR A 1 94 ? 13.738 -8.223 -18.264 1.00 97.12 94 TYR A O 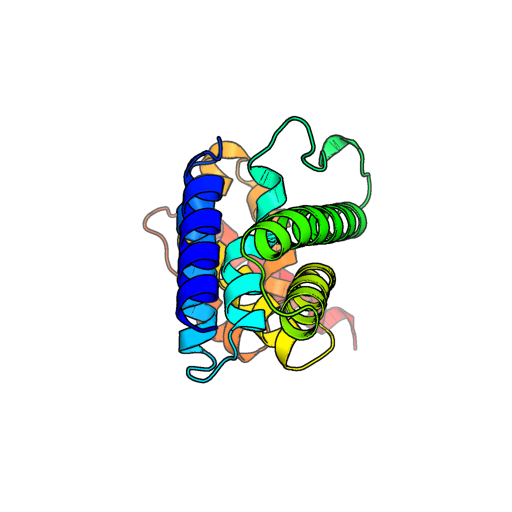1
ATOM 765 N N . HIS A 1 95 ? 15.437 -6.800 -17.862 1.00 96.19 95 HIS A N 1
ATOM 766 C CA . HIS A 1 95 ? 15.425 -6.141 -19.170 1.00 96.19 95 HIS A CA 1
ATOM 767 C C . HIS A 1 95 ? 14.039 -5.589 -19.548 1.00 96.19 95 HIS A C 1
ATOM 769 O O . HIS A 1 95 ? 13.593 -5.720 -20.690 1.00 96.19 95 HIS A O 1
ATOM 775 N N . ILE A 1 96 ? 13.332 -5.012 -18.573 1.00 97.62 96 ILE A N 1
ATOM 776 C CA . ILE A 1 96 ? 12.068 -4.313 -18.818 1.00 97.62 96 ILE A CA 1
ATOM 777 C C . ILE A 1 96 ? 12.346 -3.024 -19.600 1.00 97.62 96 ILE A C 1
ATOM 779 O O . ILE A 1 96 ? 13.402 -2.405 -19.460 1.00 97.62 96 ILE A O 1
ATOM 783 N N . GLU A 1 97 ? 11.409 -2.628 -20.462 1.00 97.56 97 GLU A N 1
ATOM 784 C CA . GLU A 1 97 ? 11.546 -1.408 -21.257 1.00 97.56 97 GLU A CA 1
ATOM 785 C C . GLU A 1 97 ? 11.662 -0.176 -20.359 1.00 97.56 97 GLU A C 1
ATOM 787 O O . GLU A 1 97 ? 10.905 -0.015 -19.403 1.00 97.56 97 GLU A O 1
ATOM 792 N N . LYS A 1 98 ? 12.588 0.723 -20.708 1.00 97.75 98 LYS A N 1
ATOM 793 C CA . LYS A 1 98 ? 12.868 1.945 -19.949 1.00 97.75 98 LYS A CA 1
ATOM 794 C C . LYS A 1 98 ? 11.612 2.778 -19.669 1.00 97.75 98 LYS A C 1
ATOM 796 O O . LYS A 1 98 ? 11.499 3.306 -18.572 1.00 97.75 98 LYS A O 1
ATOM 801 N N . SER A 1 99 ? 10.680 2.870 -20.619 1.00 98.06 99 SER A N 1
ATOM 802 C CA . SER A 1 99 ? 9.418 3.603 -20.446 1.00 98.06 99 SER A CA 1
ATOM 803 C C . SER A 1 99 ? 8.573 3.036 -19.298 1.00 98.06 99 SER A C 1
ATOM 805 O O . SER A 1 99 ? 8.128 3.793 -18.444 1.00 98.06 99 SER A O 1
ATOM 807 N N . ILE A 1 100 ? 8.433 1.708 -19.220 1.00 98.31 100 ILE A N 1
ATOM 808 C CA . ILE A 1 100 ? 7.711 1.007 -18.147 1.00 98.31 100 ILE A CA 1
ATOM 809 C C . ILE A 1 100 ? 8.438 1.171 -16.810 1.00 98.31 100 ILE A C 1
ATOM 811 O O . ILE A 1 100 ? 7.790 1.377 -15.789 1.00 98.31 100 ILE A O 1
ATOM 815 N N . ILE A 1 101 ? 9.775 1.087 -16.805 1.00 98.69 101 ILE A N 1
ATOM 816 C CA . ILE A 1 101 ? 10.575 1.291 -15.587 1.00 98.69 101 ILE A CA 1
ATOM 817 C C . ILE A 1 101 ? 10.369 2.707 -15.051 1.00 98.69 101 ILE A C 1
ATOM 819 O O . ILE A 1 101 ? 10.073 2.878 -13.873 1.00 98.69 101 ILE A O 1
ATOM 823 N N . ASP A 1 102 ? 10.533 3.714 -15.909 1.00 98.69 102 ASP A N 1
ATOM 824 C CA . ASP A 1 102 ? 10.420 5.117 -15.516 1.00 98.69 102 ASP A CA 1
ATOM 825 C C . ASP A 1 102 ? 9.021 5.431 -14.980 1.00 98.69 102 ASP A C 1
ATOM 827 O O . ASP A 1 102 ? 8.902 6.058 -13.929 1.00 98.69 102 ASP A O 1
ATOM 831 N N . ASP A 1 103 ? 7.987 4.919 -15.647 1.00 98.62 103 ASP A N 1
ATOM 832 C CA . ASP A 1 103 ? 6.596 5.082 -15.238 1.00 98.62 103 ASP A CA 1
ATOM 833 C C . ASP A 1 103 ? 6.295 4.386 -13.898 1.00 98.62 103 ASP A C 1
ATOM 835 O O . ASP A 1 103 ? 5.792 5.012 -12.966 1.00 98.62 103 ASP A O 1
ATOM 839 N N . ALA A 1 104 ? 6.685 3.116 -13.735 1.00 98.81 104 ALA A N 1
ATOM 840 C CA . ALA A 1 104 ? 6.473 2.382 -12.485 1.00 98.81 104 ALA A CA 1
ATOM 841 C C . ALA A 1 104 ? 7.207 3.034 -11.299 1.00 98.81 104 ALA A C 1
ATOM 843 O O . ALA A 1 104 ? 6.643 3.153 -10.211 1.00 98.81 104 ALA A O 1
ATOM 844 N N . CYS A 1 105 ? 8.443 3.502 -11.501 1.00 98.81 105 CYS A N 1
ATOM 845 C CA . CYS A 1 105 ? 9.193 4.227 -10.474 1.00 98.81 105 CYS A CA 1
ATOM 846 C C . CYS A 1 105 ? 8.523 5.554 -10.105 1.00 98.81 105 CYS A C 1
ATOM 848 O O . CYS A 1 105 ? 8.388 5.841 -8.918 1.00 98.81 105 CYS A O 1
ATOM 850 N N . GLN A 1 106 ? 8.065 6.339 -11.086 1.00 98.50 106 GLN A N 1
ATOM 851 C CA . GLN A 1 106 ? 7.363 7.596 -10.818 1.00 98.50 106 GLN A CA 1
ATOM 852 C C . GLN A 1 106 ? 6.079 7.359 -10.011 1.00 98.50 106 GLN A C 1
ATOM 854 O O . GLN A 1 106 ? 5.809 8.079 -9.048 1.00 98.50 106 GLN A O 1
ATOM 859 N N . LEU A 1 107 ? 5.310 6.328 -10.370 1.00 98.81 107 LEU A N 1
ATOM 860 C CA . LEU A 1 107 ? 4.112 5.931 -9.636 1.00 98.81 107 LEU A CA 1
ATOM 861 C C . LEU A 1 107 ? 4.432 5.579 -8.178 1.00 98.81 107 LEU A C 1
ATOM 863 O O . LEU A 1 107 ? 3.733 6.042 -7.277 1.00 98.81 107 LEU A O 1
ATOM 867 N N . VAL A 1 108 ? 5.505 4.818 -7.931 1.00 98.75 108 VAL A N 1
ATOM 868 C CA . VAL A 1 108 ? 5.967 4.508 -6.568 1.00 98.75 108 VAL A CA 1
ATOM 869 C C . VAL A 1 108 ? 6.408 5.770 -5.827 1.00 98.75 108 VAL A C 1
ATOM 871 O O . VAL A 1 108 ? 6.033 5.943 -4.677 1.00 98.75 108 VAL A O 1
ATOM 874 N N . GLU A 1 109 ? 7.132 6.700 -6.443 1.00 98.38 109 GLU A N 1
ATOM 875 C CA . GLU A 1 109 ? 7.547 7.938 -5.760 1.00 98.38 109 GLU A CA 1
ATOM 876 C C . GLU A 1 109 ? 6.360 8.809 -5.319 1.00 98.38 109 GLU A C 1
ATOM 878 O O . GLU A 1 109 ? 6.447 9.524 -4.318 1.00 98.38 109 GLU A O 1
ATOM 883 N N . GLN A 1 110 ? 5.250 8.749 -6.056 1.00 97.31 110 GLN A N 1
ATOM 884 C CA . GLN A 1 110 ? 4.087 9.616 -5.864 1.00 97.31 110 GLN A CA 1
ATOM 885 C C . GLN A 1 110 ? 2.931 8.944 -5.110 1.00 97.31 110 GLN A C 1
ATOM 887 O O . GLN A 1 110 ? 2.002 9.641 -4.701 1.00 97.31 110 GLN A O 1
ATOM 892 N N . HIS A 1 111 ? 2.980 7.627 -4.872 1.00 96.81 111 HIS A N 1
ATOM 893 C CA . HIS A 1 111 ? 1.853 6.866 -4.311 1.00 96.81 111 HIS A CA 1
ATOM 894 C C . HIS A 1 111 ? 1.382 7.356 -2.934 1.00 96.81 111 HIS A C 1
ATOM 896 O O . HIS A 1 111 ? 0.225 7.179 -2.563 1.00 96.81 111 HIS A O 1
ATOM 902 N N . GLU A 1 112 ? 2.258 8.010 -2.171 1.00 94.56 112 GLU A N 1
ATOM 903 C CA . GLU A 1 112 ? 1.910 8.506 -0.842 1.00 94.56 112 GLU A CA 1
ATOM 904 C C . GLU A 1 112 ? 0.970 9.705 -0.878 1.00 94.56 112 GLU A C 1
ATOM 906 O O . GLU A 1 112 ? 0.088 9.828 -0.026 1.00 94.56 112 GLU A O 1
ATOM 911 N N . VAL A 1 113 ? 1.159 10.584 -1.862 1.00 93.12 113 VAL A N 1
ATOM 912 C CA . VAL A 1 113 ? 0.453 11.864 -1.983 1.00 93.12 113 VAL A CA 1
ATOM 913 C C . VAL A 1 113 ? -0.619 11.824 -3.067 1.00 93.12 113 VAL A C 1
ATOM 915 O O . VAL A 1 113 ? -1.685 12.423 -2.894 1.00 93.12 113 VAL A O 1
ATOM 918 N N . GLY A 1 114 ? -0.401 11.049 -4.129 1.00 93.56 114 GLY A N 1
ATOM 919 C CA . GLY A 1 114 ? -1.215 11.080 -5.338 1.00 93.56 114 GLY A CA 1
ATOM 920 C C . GLY A 1 114 ? -1.009 12.377 -6.126 1.00 93.56 114 GLY A C 1
ATOM 921 O O . GLY A 1 114 ? 0.055 12.993 -6.052 1.00 93.56 114 GLY A O 1
ATOM 922 N N . GLY A 1 115 ? -2.044 12.829 -6.834 1.00 92.94 115 GLY A N 1
ATOM 923 C CA . GLY A 1 115 ? -2.013 14.086 -7.598 1.00 92.94 115 GLY A CA 1
ATOM 924 C C . GLY A 1 115 ? -2.421 13.948 -9.062 1.00 92.94 115 GLY A C 1
ATOM 925 O O . GLY A 1 115 ? -2.727 14.950 -9.707 1.00 92.94 115 GLY A O 1
ATOM 926 N N . ASP A 1 116 ? -2.492 12.720 -9.566 1.00 95.56 116 ASP A N 1
ATOM 927 C CA . ASP A 1 116 ? -3.148 12.386 -10.824 1.00 95.56 116 ASP A CA 1
ATOM 928 C C . ASP A 1 116 ? -4.004 11.123 -10.677 1.00 95.56 116 ASP A C 1
ATOM 930 O O . ASP A 1 116 ? -4.007 10.460 -9.642 1.00 95.56 116 ASP A O 1
ATOM 934 N N . THR A 1 117 ? -4.738 10.770 -11.732 1.00 96.50 117 THR A N 1
ATOM 935 C CA . THR A 1 117 ? -5.668 9.637 -11.706 1.00 96.50 117 THR A CA 1
ATOM 936 C C . THR A 1 117 ? -5.000 8.307 -11.343 1.00 96.50 117 THR A C 1
ATOM 938 O O . THR A 1 117 ? -5.602 7.520 -10.617 1.00 96.50 117 THR A O 1
ATOM 941 N N . ARG A 1 118 ? -3.778 8.030 -11.822 1.00 98.06 118 ARG A N 1
ATOM 942 C CA . ARG A 1 118 ? -3.116 6.728 -11.610 1.00 98.06 118 ARG A CA 1
ATOM 943 C C . ARG A 1 118 ? -2.498 6.646 -10.217 1.00 98.06 118 ARG A C 1
ATOM 945 O O . ARG A 1 118 ? -2.650 5.636 -9.533 1.00 98.06 118 ARG A O 1
ATOM 952 N N . THR A 1 119 ? -1.856 7.720 -9.772 1.00 97.25 119 THR A N 1
ATOM 953 C CA . THR A 1 119 ? -1.253 7.816 -8.438 1.00 97.25 119 THR A CA 1
ATOM 954 C C . THR A 1 119 ? -2.305 7.924 -7.334 1.00 97.25 119 THR A C 1
ATOM 956 O O . THR A 1 119 ? -2.127 7.319 -6.280 1.00 97.25 119 THR A O 1
ATOM 959 N N . ASP A 1 120 ? -3.436 8.602 -7.566 1.00 98.06 120 ASP A N 1
ATOM 960 C CA . ASP A 1 120 ? -4.568 8.608 -6.630 1.00 98.06 120 ASP A CA 1
ATOM 961 C C . ASP A 1 120 ? -5.212 7.225 -6.508 1.00 98.06 120 ASP A C 1
ATOM 963 O O . ASP A 1 120 ? -5.567 6.812 -5.404 1.00 98.06 120 ASP A O 1
ATOM 967 N N . LEU A 1 121 ? -5.320 6.490 -7.618 1.00 98.31 121 LEU A N 1
ATOM 968 C CA . LEU A 1 121 ? -5.824 5.121 -7.618 1.00 98.31 121 LEU A CA 1
ATOM 969 C C . LEU A 1 121 ? -4.908 4.182 -6.817 1.00 98.31 121 LEU A C 1
ATOM 971 O O . LEU A 1 121 ? -5.391 3.411 -5.986 1.00 98.31 121 LEU A O 1
ATOM 975 N N . LEU A 1 122 ? -3.591 4.275 -7.026 1.00 98.62 122 LEU A N 1
ATOM 976 C CA . LEU A 1 122 ? -2.606 3.503 -6.268 1.00 98.62 122 LEU A CA 1
ATOM 977 C C . LEU A 1 122 ? -2.627 3.863 -4.776 1.00 98.62 122 LEU A C 1
ATOM 979 O O . LEU A 1 122 ? -2.637 2.971 -3.932 1.00 98.62 122 LEU A O 1
ATOM 983 N N . LYS A 1 123 ? -2.699 5.157 -4.447 1.00 98.12 123 LYS A N 1
ATOM 984 C CA . LYS A 1 123 ? -2.818 5.650 -3.068 1.00 98.12 123 LYS A CA 1
ATOM 985 C C . LYS A 1 123 ? -4.054 5.098 -2.366 1.00 98.12 123 LYS A C 1
ATOM 987 O O . LYS A 1 123 ? -3.976 4.736 -1.192 1.00 98.12 123 LYS A O 1
ATOM 992 N N . ASP A 1 124 ? -5.191 5.060 -3.060 1.00 98.38 124 ASP A N 1
ATOM 993 C CA . ASP A 1 124 ? -6.436 4.493 -2.542 1.00 98.38 124 ASP A CA 1
ATOM 994 C C . ASP A 1 124 ? -6.293 2.990 -2.282 1.00 98.38 124 ASP A C 1
ATOM 996 O O . ASP A 1 124 ? -6.696 2.528 -1.214 1.00 98.38 124 ASP A O 1
ATOM 1000 N N . ALA A 1 125 ? -5.691 2.252 -3.220 1.00 98.69 125 ALA A N 1
ATOM 1001 C CA . ALA A 1 125 ? -5.449 0.816 -3.100 1.00 98.69 125 ALA A CA 1
ATOM 1002 C C . ALA A 1 125 ? -4.497 0.470 -1.938 1.00 98.69 125 ALA A C 1
ATOM 1004 O O . ALA A 1 125 ? -4.823 -0.393 -1.125 1.00 98.69 125 ALA A O 1
ATOM 1005 N N . ASP A 1 126 ? -3.374 1.182 -1.804 1.00 98.50 126 ASP A N 1
ATOM 1006 C CA . ASP A 1 126 ? -2.449 1.039 -0.668 1.00 98.50 126 ASP A CA 1
ATOM 1007 C C . ASP A 1 126 ? -3.154 1.375 0.655 1.00 98.50 126 ASP A C 1
ATOM 1009 O O . ASP A 1 126 ? -3.192 0.585 1.604 1.00 98.50 126 ASP A O 1
ATOM 1013 N N . SER A 1 127 ? -3.795 2.544 0.704 1.00 97.75 127 SER A N 1
ATOM 1014 C CA . SER A 1 127 ? -4.401 3.036 1.937 1.00 97.75 127 SER A CA 1
ATOM 1015 C C . SER A 1 127 ? -5.538 2.134 2.414 1.00 97.75 127 SER A C 1
ATOM 1017 O O . SER A 1 127 ? -5.652 1.933 3.622 1.00 97.75 127 SER A O 1
ATOM 1019 N N . ILE A 1 128 ? -6.372 1.585 1.518 1.00 98.56 128 ILE A N 1
ATOM 1020 C CA . ILE A 1 128 ? -7.427 0.642 1.918 1.00 98.56 128 ILE A CA 1
ATOM 1021 C C . ILE A 1 128 ? -6.852 -0.720 2.309 1.00 98.56 128 ILE A C 1
ATOM 1023 O O . ILE A 1 128 ? -7.337 -1.308 3.274 1.00 98.56 128 ILE A O 1
ATOM 1027 N N . SER A 1 129 ? -5.797 -1.185 1.629 1.00 98.56 129 SER A N 1
ATOM 1028 C CA . SER A 1 129 ? -5.127 -2.445 1.954 1.00 98.56 129 SER A CA 1
ATOM 1029 C C . SER A 1 129 ? -4.595 -2.440 3.388 1.00 98.56 129 SER A C 1
ATOM 1031 O O . SER A 1 129 ? -4.759 -3.425 4.114 1.00 98.56 129 SER A O 1
ATOM 1033 N N . TYR A 1 130 ? -4.088 -1.291 3.855 1.00 98.25 130 TYR A N 1
ATOM 1034 C CA . TYR A 1 130 ? -3.696 -1.140 5.252 1.00 98.25 130 TYR A CA 1
ATOM 1035 C C . TYR A 1 130 ? -4.837 -1.490 6.220 1.00 98.25 130 TYR A C 1
ATOM 1037 O O . TYR A 1 130 ? -4.625 -2.256 7.156 1.00 98.25 130 TYR A O 1
ATOM 1045 N N . PHE A 1 131 ? -6.048 -0.968 6.005 1.00 98.44 131 PHE A N 1
ATOM 1046 C CA . PHE A 1 131 ? -7.193 -1.293 6.865 1.00 98.44 131 PHE A CA 1
ATOM 1047 C C . PHE A 1 131 ? -7.634 -2.748 6.683 1.00 98.44 131 PHE A C 1
ATOM 1049 O O . PHE A 1 131 ? -7.892 -3.446 7.652 1.00 98.44 131 PHE A O 1
ATOM 1056 N N . ASP A 1 132 ? -7.680 -3.234 5.451 1.00 98.31 132 ASP A N 1
ATOM 1057 C CA . ASP A 1 132 ? -8.199 -4.565 5.145 1.00 98.31 132 ASP A CA 1
ATOM 1058 C C . ASP A 1 132 ? -7.342 -5.698 5.743 1.00 98.31 132 ASP A C 1
ATOM 1060 O O . ASP A 1 132 ? -7.864 -6.628 6.362 1.00 98.31 132 ASP A O 1
ATOM 1064 N N . VAL A 1 133 ? -6.011 -5.617 5.610 1.00 97.56 133 VAL A N 1
ATOM 1065 C CA . VAL A 1 133 ? -5.128 -6.747 5.953 1.00 97.56 133 VAL A CA 1
ATOM 1066 C C . VAL A 1 133 ? -3.955 -6.412 6.871 1.00 97.56 133 VAL A C 1
ATOM 1068 O O . VAL A 1 133 ? -3.432 -7.322 7.515 1.00 97.56 133 VAL A O 1
ATOM 1071 N N . ASN A 1 134 ? -3.544 -5.146 6.969 1.00 96.75 134 ASN A N 1
ATOM 1072 C CA . ASN A 1 134 ? -2.311 -4.766 7.669 1.00 96.75 134 ASN A CA 1
ATOM 1073 C C . ASN A 1 134 ? -2.548 -4.271 9.106 1.00 96.75 134 ASN A C 1
ATOM 1075 O O . ASN A 1 134 ? -1.711 -4.484 9.984 1.00 96.75 134 ASN A O 1
ATOM 1079 N N . MET A 1 135 ? -3.670 -3.592 9.357 1.00 97.69 135 MET A N 1
ATOM 1080 C CA . MET A 1 135 ? -3.973 -2.919 10.623 1.00 97.69 135 MET A CA 1
ATOM 1081 C C . MET A 1 135 ? -3.899 -3.851 11.845 1.00 97.69 135 MET A C 1
ATOM 1083 O O . MET A 1 135 ? -3.325 -3.422 12.847 1.00 97.69 135 MET A O 1
ATOM 1087 N N . PRO A 1 136 ? -4.391 -5.110 11.805 1.00 97.62 136 PRO A N 1
ATOM 1088 C CA . PRO A 1 136 ? -4.275 -6.013 12.950 1.00 97.62 136 PRO A CA 1
ATOM 1089 C C . PRO A 1 136 ? -2.825 -6.314 13.354 1.00 97.62 136 PRO A C 1
ATOM 1091 O O . PRO A 1 136 ? -2.495 -6.271 14.536 1.00 97.62 136 PRO A O 1
ATOM 1094 N N . LEU A 1 137 ? -1.949 -6.584 12.382 1.00 96.81 137 LEU A N 1
ATOM 1095 C CA . LEU A 1 137 ? -0.537 -6.894 12.638 1.00 96.81 137 LEU A CA 1
ATOM 1096 C C . LEU A 1 137 ? 0.233 -5.647 13.085 1.00 96.81 137 LEU A C 1
ATOM 1098 O O . LEU A 1 137 ? 1.028 -5.705 14.022 1.00 96.81 137 LEU A O 1
ATOM 1102 N N . TYR A 1 138 ? -0.078 -4.497 12.484 1.00 96.56 138 TYR A N 1
ATOM 1103 C CA . TYR A 1 138 ? 0.483 -3.215 12.902 1.00 96.56 138 TYR A CA 1
ATOM 1104 C C . TYR A 1 138 ? 0.127 -2.891 14.361 1.00 96.56 138 TYR A C 1
ATOM 1106 O O . TYR A 1 138 ? 0.992 -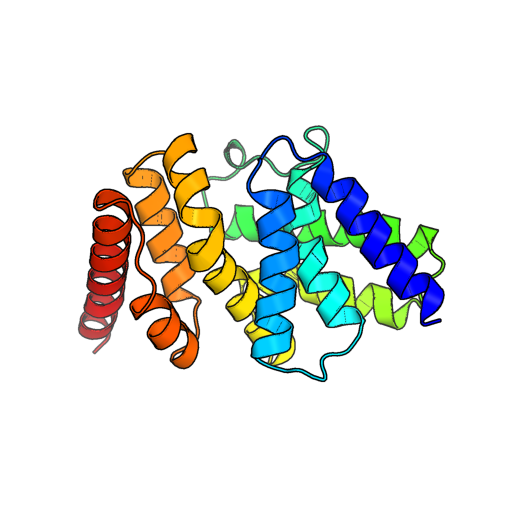2.491 15.137 1.00 96.56 138 TYR A O 1
ATOM 1114 N N . PHE A 1 139 ? -1.125 -3.129 14.760 1.00 97.62 139 PHE A N 1
ATOM 1115 C CA . PHE A 1 139 ? -1.578 -2.939 16.137 1.00 97.62 139 PHE A CA 1
ATOM 1116 C C . PHE A 1 139 ? -0.857 -3.840 17.134 1.00 97.62 139 PHE A C 1
ATOM 1118 O O . PHE A 1 139 ? -0.463 -3.367 18.197 1.00 97.62 139 PHE A O 1
ATOM 1125 N N . GLN A 1 140 ? -0.628 -5.104 16.781 1.00 96.62 140 GLN A N 1
ATOM 1126 C CA . GLN A 1 140 ? 0.129 -6.023 17.631 1.00 96.62 140 GLN A CA 1
ATOM 1127 C C . GLN A 1 140 ? 1.571 -5.556 17.860 1.00 96.62 140 GLN A C 1
ATOM 1129 O O . GLN A 1 140 ? 2.101 -5.749 18.952 1.00 96.62 140 GLN A O 1
ATOM 1134 N N . ARG A 1 141 ? 2.201 -4.935 16.853 1.00 95.00 141 ARG A N 1
ATOM 1135 C CA . ARG A 1 141 ? 3.580 -4.442 16.954 1.00 95.00 141 ARG A CA 1
ATOM 1136 C C . ARG A 1 141 ? 3.687 -3.104 17.686 1.00 95.00 141 ARG A C 1
ATOM 1138 O O . ARG A 1 141 ? 4.552 -2.950 18.540 1.00 95.00 141 ARG A O 1
ATOM 1145 N N . GLU A 1 142 ? 2.842 -2.139 17.333 1.00 95.69 142 GLU A N 1
ATOM 1146 C CA . GLU A 1 142 ? 3.020 -0.729 17.722 1.00 95.69 142 GLU A CA 1
ATOM 1147 C C . GLU A 1 142 ? 2.057 -0.270 18.832 1.00 95.69 142 GLU A C 1
ATOM 1149 O O . GLU A 1 142 ? 2.268 0.756 19.483 1.00 95.69 142 GLU A O 1
ATOM 1154 N N . GLY A 1 143 ? 0.967 -1.009 19.054 1.00 97.19 143 GLY A N 1
ATOM 1155 C CA . GLY A 1 143 ? -0.064 -0.685 20.035 1.00 97.19 143 GLY A CA 1
ATOM 1156 C C . GLY A 1 143 ? -1.037 0.422 19.606 1.00 97.19 143 GLY A C 1
ATOM 1157 O O . GLY A 1 143 ? -1.013 0.951 18.490 1.00 97.19 143 GLY A O 1
ATOM 1158 N N . TYR A 1 144 ? -1.945 0.772 20.522 1.00 97.50 144 TYR A N 1
ATOM 1159 C CA . TYR A 1 144 ? -3.127 1.600 20.239 1.00 97.50 144 TYR A CA 1
ATOM 1160 C C . TYR A 1 144 ? -2.791 2.998 19.716 1.00 97.50 144 TYR A C 1
ATOM 1162 O O . TYR A 1 144 ? -3.316 3.421 18.688 1.00 97.50 144 TYR A O 1
ATOM 1170 N N . ALA A 1 145 ? -1.928 3.731 20.427 1.00 96.00 145 ALA A N 1
ATOM 1171 C CA . ALA A 1 145 ? -1.685 5.144 20.145 1.00 96.00 145 ALA A CA 1
ATOM 1172 C C . ALA A 1 145 ? -1.081 5.356 18.751 1.00 96.00 145 ALA A C 1
ATOM 1174 O O . ALA A 1 145 ? -1.496 6.264 18.030 1.00 96.00 145 ALA A O 1
ATOM 1175 N N . GLU A 1 146 ? -0.127 4.512 18.361 1.00 95.12 146 GLU A N 1
ATOM 1176 C CA . GLU A 1 146 ? 0.522 4.624 17.059 1.00 95.12 146 GLU A CA 1
ATOM 1177 C C . GLU A 1 146 ? -0.379 4.111 15.932 1.00 95.12 146 GLU A C 1
ATOM 1179 O O . GLU A 1 146 ? -0.513 4.767 14.897 1.00 95.12 146 GLU A O 1
ATOM 1184 N N . THR A 1 147 ? -1.118 3.026 16.175 1.00 97.69 147 THR A N 1
ATOM 1185 C CA . THR A 1 147 ? -2.131 2.530 15.232 1.00 97.69 147 THR A CA 1
ATOM 1186 C C . THR A 1 147 ? -3.192 3.585 14.946 1.00 97.69 147 THR A C 1
ATOM 1188 O O . THR A 1 147 ? -3.521 3.818 13.783 1.00 97.69 147 THR A O 1
ATOM 1191 N N . LEU A 1 148 ? -3.697 4.282 15.969 1.00 97.25 148 LEU A N 1
ATOM 1192 C CA . LEU A 1 148 ? -4.680 5.350 15.795 1.00 97.25 148 LEU A CA 1
ATOM 1193 C C . LEU A 1 148 ? -4.125 6.501 14.947 1.00 97.25 148 LEU A C 1
ATOM 1195 O O . LEU A 1 148 ? -4.791 6.947 14.012 1.00 97.25 148 LEU A O 1
ATOM 1199 N N . LYS A 1 149 ? -2.895 6.961 15.211 1.00 94.19 149 LYS A N 1
ATOM 1200 C CA . LYS A 1 149 ? -2.254 7.999 14.385 1.00 94.19 149 LYS A CA 1
ATOM 1201 C C . LYS A 1 149 ? -2.127 7.555 12.928 1.00 94.19 149 LYS A C 1
ATOM 1203 O O . LYS A 1 149 ? -2.508 8.312 12.030 1.00 94.19 149 LYS A O 1
ATOM 1208 N N . ARG A 1 150 ? -1.650 6.327 12.688 1.00 94.25 150 ARG A N 1
ATOM 1209 C CA . ARG A 1 150 ? -1.499 5.760 11.341 1.00 94.25 150 ARG A CA 1
ATOM 1210 C C . ARG A 1 150 ? -2.839 5.623 10.618 1.00 94.25 150 ARG A C 1
ATOM 1212 O O . ARG A 1 150 ? -2.908 5.918 9.421 1.00 94.25 150 ARG A O 1
ATOM 1219 N N . CYS A 1 151 ? -3.893 5.230 11.334 1.00 97.00 151 CYS A N 1
ATOM 1220 C CA . CYS A 1 151 ? -5.257 5.147 10.813 1.00 97.00 151 CYS A CA 1
ATOM 1221 C C . CYS A 1 151 ? -5.795 6.531 10.437 1.00 97.00 151 CYS A C 1
ATOM 1223 O O . CYS A 1 151 ? -6.297 6.703 9.331 1.00 97.00 151 CYS A O 1
ATOM 1225 N N . ILE A 1 152 ? -5.640 7.543 11.298 1.00 95.94 152 ILE A N 1
ATOM 1226 C CA . ILE A 1 152 ? -6.057 8.924 11.000 1.00 95.94 152 ILE A CA 1
ATOM 1227 C C . ILE A 1 152 ? -5.340 9.455 9.762 1.00 95.94 152 ILE A C 1
ATOM 1229 O O . ILE A 1 152 ? -5.977 10.074 8.905 1.00 95.94 152 ILE A O 1
ATOM 1233 N N . TRP A 1 153 ? -4.032 9.227 9.663 1.00 93.38 153 TRP A N 1
ATOM 1234 C CA . TRP A 1 153 ? -3.251 9.644 8.505 1.00 93.38 153 TRP A CA 1
ATOM 1235 C C . TRP A 1 153 ? -3.724 8.935 7.227 1.00 93.38 153 TRP A C 1
ATOM 1237 O O . TRP A 1 153 ? -4.117 9.608 6.278 1.00 93.38 153 TRP A O 1
ATOM 1247 N N . GLY A 1 154 ? -3.818 7.599 7.231 1.00 94.94 154 GLY A N 1
ATOM 1248 C CA . GLY A 1 154 ? -4.261 6.817 6.069 1.00 94.94 154 GLY A CA 1
ATOM 1249 C C . GLY A 1 154 ? -5.697 7.131 5.642 1.00 94.94 154 GLY A C 1
ATOM 1250 O O . GLY A 1 154 ? -5.965 7.372 4.468 1.00 94.94 154 GLY A O 1
ATOM 1251 N N . TYR A 1 155 ? -6.620 7.236 6.599 1.00 96.88 155 TYR A N 1
ATO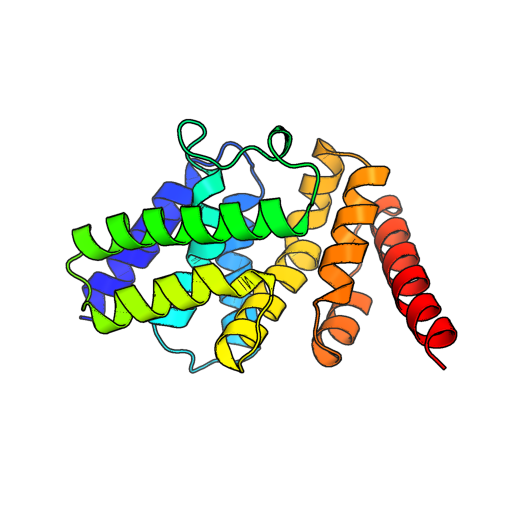M 1252 C CA . TYR A 1 155 ? -8.024 7.526 6.318 1.00 96.88 155 TYR A CA 1
ATOM 1253 C C . TYR A 1 155 ? -8.211 8.910 5.695 1.00 96.88 155 TYR A C 1
ATOM 1255 O O . TYR A 1 155 ? -9.070 9.087 4.835 1.00 96.88 155 TYR A O 1
ATOM 1263 N N . LYS A 1 156 ? -7.417 9.920 6.080 1.00 94.06 156 LYS A N 1
ATOM 1264 C CA . LYS A 1 156 ? -7.499 11.254 5.459 1.00 94.06 156 LYS A CA 1
ATOM 1265 C C . LYS A 1 156 ? -7.194 11.205 3.961 1.00 94.06 156 LYS A C 1
ATOM 1267 O O . LYS A 1 156 ? -7.894 11.903 3.220 1.00 94.06 156 LYS A O 1
ATOM 1272 N N . LYS A 1 157 ? -6.228 10.372 3.552 1.00 92.25 157 LYS A N 1
ATOM 1273 C CA . LYS A 1 157 ? -5.764 10.216 2.163 1.00 92.25 157 LYS A CA 1
ATOM 1274 C C . LYS A 1 157 ? -6.777 9.541 1.242 1.00 92.25 157 LYS A C 1
ATOM 1276 O O . LYS A 1 157 ? -6.792 9.862 0.058 1.00 92.25 157 LYS A O 1
ATOM 1281 N N . LEU A 1 158 ? -7.625 8.666 1.787 1.00 96.06 158 LEU A N 1
ATOM 1282 C CA . LEU A 1 158 ? -8.640 7.951 1.014 1.00 96.06 158 LEU A CA 1
ATOM 1283 C C . LEU A 1 158 ? -9.587 8.912 0.281 1.00 96.06 158 LEU A C 1
ATOM 1285 O O . LEU A 1 158 ? -10.058 9.912 0.851 1.00 96.06 158 LEU A O 1
ATOM 1289 N N . SER A 1 159 ? -9.946 8.561 -0.952 1.00 95.81 159 SER A N 1
ATOM 1290 C CA . SER A 1 159 ? -11.045 9.193 -1.679 1.00 95.81 159 SER A CA 1
ATOM 1291 C C . SER A 1 159 ? -12.379 9.035 -0.940 1.00 95.81 159 SER A C 1
ATOM 1293 O O . SER A 1 159 ? -12.523 8.252 0.003 1.00 95.81 159 SER A O 1
ATOM 1295 N N . ILE A 1 160 ? -13.398 9.796 -1.354 1.00 95.50 160 ILE A N 1
ATOM 1296 C CA . ILE A 1 160 ? -14.739 9.711 -0.748 1.00 95.50 160 ILE A CA 1
ATOM 1297 C C . ILE A 1 160 ? -15.286 8.283 -0.859 1.00 95.50 160 ILE A C 1
ATOM 1299 O O . ILE A 1 160 ? -15.729 7.726 0.142 1.00 95.50 160 ILE A O 1
ATOM 1303 N N . LYS A 1 161 ? -15.165 7.670 -2.042 1.00 95.69 161 LYS A N 1
ATOM 1304 C CA . LYS A 1 161 ? -15.597 6.292 -2.291 1.00 95.69 161 LYS A CA 1
ATOM 1305 C C . LYS A 1 161 ? -14.881 5.307 -1.367 1.00 95.69 161 LYS A C 1
ATOM 1307 O O . LYS A 1 161 ? -15.519 4.444 -0.773 1.00 95.69 161 LYS A O 1
ATOM 1312 N N . MET A 1 162 ? -13.568 5.452 -1.190 1.00 97.38 162 MET A N 1
ATOM 1313 C CA . MET A 1 162 ? -12.813 4.515 -0.357 1.00 97.38 162 MET A CA 1
ATOM 1314 C C . MET A 1 162 ? -13.002 4.732 1.142 1.00 97.38 162 MET A C 1
ATOM 1316 O O . MET A 1 162 ? -12.904 3.777 1.909 1.00 97.38 162 MET A O 1
ATOM 1320 N N . LYS A 1 163 ? -13.383 5.938 1.573 1.00 97.81 163 LYS A N 1
ATOM 1321 C CA . LYS A 1 163 ? -13.857 6.168 2.945 1.00 97.81 163 LYS A CA 1
ATOM 1322 C C . LYS A 1 163 ? -15.125 5.373 3.242 1.00 97.81 163 LYS A C 1
ATOM 1324 O O . LYS A 1 163 ? -15.214 4.779 4.310 1.00 97.81 163 LYS A O 1
ATOM 1329 N N . GLU A 1 164 ? -16.070 5.308 2.305 1.00 96.75 164 GLU A N 1
ATOM 1330 C CA . GLU A 1 164 ? -17.294 4.504 2.461 1.00 96.75 164 GLU A CA 1
ATOM 1331 C C . GLU A 1 164 ? -17.002 3.001 2.520 1.00 96.75 164 GLU A C 1
ATOM 1333 O O . GLU A 1 164 ? -17.676 2.271 3.246 1.00 96.75 164 GLU A O 1
ATOM 1338 N N . VAL A 1 165 ? -16.001 2.527 1.772 1.00 97.75 165 VAL A N 1
ATOM 1339 C CA . VAL A 1 165 ? -15.530 1.135 1.857 1.00 97.75 165 VAL A CA 1
ATOM 1340 C C . VAL A 1 165 ? -14.877 0.882 3.215 1.00 97.75 165 VAL A C 1
ATOM 1342 O O . VAL A 1 165 ? -15.256 -0.058 3.906 1.00 97.75 165 VAL A O 1
ATOM 1345 N N . CYS A 1 166 ? -13.960 1.755 3.637 1.00 97.75 166 CYS A N 1
ATOM 1346 C CA . CYS A 1 166 ? -13.253 1.649 4.913 1.00 97.75 166 CYS A CA 1
ATOM 1347 C C . CYS A 1 166 ? -14.214 1.614 6.114 1.00 97.75 166 CYS A C 1
ATOM 1349 O O . CYS A 1 166 ? -14.038 0.811 7.023 1.00 97.75 166 CYS A O 1
ATOM 1351 N N . GLN A 1 167 ? -15.286 2.414 6.090 1.00 96.56 167 GLN A N 1
ATOM 1352 C CA . GLN A 1 167 ? -16.320 2.436 7.136 1.00 96.56 167 GLN A CA 1
ATOM 1353 C C . GLN A 1 167 ? -17.075 1.112 7.307 1.00 96.56 167 GLN A C 1
ATOM 1355 O O . GLN A 1 167 ? -17.692 0.898 8.349 1.00 96.56 167 GLN A O 1
ATOM 1360 N N . LYS A 1 168 ? -17.062 0.246 6.290 1.00 97.19 168 LYS A N 1
ATOM 1361 C CA . LYS A 1 168 ? -17.725 -1.064 6.317 1.00 97.19 168 LYS A CA 1
ATOM 1362 C C . LYS A 1 168 ? -16.797 -2.180 6.797 1.00 97.19 168 LYS A C 1
ATOM 1364 O O . LYS A 1 168 ? -17.267 -3.301 6.971 1.00 97.19 168 LYS A O 1
ATOM 1369 N N . ILE A 1 169 ? -15.507 -1.898 6.993 1.00 97.56 169 ILE A N 1
ATOM 1370 C CA . ILE A 1 169 ? -14.554 -2.872 7.527 1.00 97.56 169 ILE A CA 1
ATOM 1371 C C . ILE A 1 169 ? -14.862 -3.100 9.006 1.00 97.56 169 ILE A C 1
ATOM 1373 O O . ILE A 1 169 ? -15.063 -2.160 9.775 1.00 97.56 169 ILE A O 1
ATOM 1377 N N . THR A 1 170 ? -14.876 -4.369 9.399 1.00 97.00 170 THR A N 1
ATOM 1378 C CA . THR A 1 170 ? -15.048 -4.802 10.784 1.00 97.00 170 THR A CA 1
ATOM 1379 C C . THR A 1 170 ? -14.018 -5.867 11.107 1.00 97.00 170 THR A C 1
ATOM 1381 O O . THR A 1 170 ? -13.793 -6.774 10.306 1.00 97.00 170 THR A O 1
ATOM 1384 N N . TYR A 1 171 ? -13.442 -5.796 12.298 1.00 97.50 171 TYR A N 1
ATOM 1385 C CA . TYR A 1 171 ? -12.477 -6.769 12.793 1.00 97.50 171 TYR A CA 1
ATOM 1386 C C . TYR A 1 171 ? -13.119 -7.678 13.840 1.00 97.50 171 TYR A C 1
ATOM 1388 O O . TYR A 1 171 ? -14.094 -7.305 14.489 1.00 97.50 171 TYR A O 1
ATOM 1396 N N . ALA A 1 172 ? -12.543 -8.862 14.044 1.00 95.81 172 ALA A N 1
ATOM 1397 C CA . ALA A 1 172 ? -12.913 -9.713 15.176 1.00 95.81 172 ALA A CA 1
ATOM 1398 C C . ALA A 1 172 ? -12.512 -9.083 16.525 1.00 95.81 172 ALA A C 1
ATOM 1400 O O . ALA A 1 172 ? -13.154 -9.330 17.542 1.00 95.81 172 ALA A O 1
ATOM 1401 N N . ASP A 1 173 ? -11.461 -8.259 16.524 1.00 96.50 173 ASP A N 1
ATOM 1402 C CA . ASP A 1 173 ? -10.976 -7.540 17.698 1.00 96.50 173 ASP A CA 1
ATOM 1403 C C . ASP A 1 173 ? -11.746 -6.222 17.903 1.00 96.50 173 ASP A C 1
ATOM 1405 O O . ASP A 1 173 ? -11.788 -5.344 17.034 1.00 96.50 173 ASP A O 1
ATOM 1409 N N . ASN A 1 174 ? -12.342 -6.071 19.086 1.00 96.69 174 ASN A N 1
ATOM 1410 C CA . ASN A 1 174 ? -13.100 -4.885 19.470 1.00 96.69 174 ASN A CA 1
ATOM 1411 C C . ASN A 1 174 ? -12.227 -3.629 19.611 1.00 96.69 174 ASN A C 1
ATOM 1413 O O . ASN A 1 174 ? -12.726 -2.529 19.367 1.00 96.69 174 ASN A O 1
ATOM 1417 N N . GLU A 1 175 ? -10.948 -3.758 19.973 1.00 97.50 175 GLU A N 1
ATOM 1418 C CA . GLU A 1 175 ? -10.036 -2.614 20.057 1.00 97.50 175 GLU A CA 1
ATOM 1419 C C . GLU A 1 175 ? -9.738 -2.045 18.671 1.00 97.50 175 GLU A C 1
ATOM 1421 O O . GLU A 1 175 ? -9.794 -0.829 18.483 1.00 97.50 175 GLU A O 1
ATOM 1426 N N . LEU A 1 176 ? -9.534 -2.905 17.668 1.00 98.19 176 LEU A N 1
ATOM 1427 C CA . LEU A 1 176 ? -9.360 -2.470 16.279 1.00 98.19 176 LEU A CA 1
ATOM 1428 C C . LEU A 1 176 ? -10.609 -1.753 15.753 1.00 98.19 176 LEU A C 1
ATOM 1430 O O . LEU A 1 176 ? -10.503 -0.685 15.144 1.00 98.19 176 LEU A O 1
ATOM 1434 N N . ASN A 1 177 ? -11.800 -2.292 16.042 1.00 98.19 177 ASN A N 1
ATOM 1435 C CA . ASN A 1 177 ? -13.062 -1.629 15.703 1.00 98.19 177 ASN A CA 1
ATOM 1436 C C . ASN A 1 177 ? -13.172 -0.255 16.378 1.00 98.19 177 ASN A C 1
ATOM 1438 O O . ASN A 1 177 ? -13.574 0.717 15.738 1.00 98.19 177 ASN A O 1
ATOM 1442 N N . LYS A 1 178 ? -12.770 -0.143 17.649 1.00 98.00 178 LYS A N 1
ATOM 1443 C CA . LYS A 1 178 ? -12.758 1.129 18.380 1.00 98.00 178 LYS A CA 1
ATOM 1444 C C . LYS A 1 178 ? -11.806 2.146 17.742 1.00 98.00 178 LYS A C 1
ATOM 1446 O O . LYS A 1 178 ? -12.222 3.283 17.522 1.00 98.00 178 LYS A O 1
ATOM 1451 N N . ILE A 1 179 ? -10.587 1.738 17.378 1.00 98.31 179 ILE A N 1
ATOM 1452 C CA . ILE A 1 179 ? -9.618 2.598 16.676 1.00 98.31 179 ILE A CA 1
ATOM 1453 C C . ILE A 1 179 ? -10.199 3.100 15.350 1.00 98.31 179 ILE A C 1
ATOM 1455 O O . ILE A 1 179 ? -10.067 4.284 15.026 1.00 98.31 179 ILE A O 1
ATOM 1459 N N . LEU A 1 180 ? -10.864 2.230 14.584 1.00 97.81 180 LEU A N 1
ATOM 1460 C CA . LEU A 1 180 ? -11.474 2.608 13.309 1.00 97.81 180 LEU A CA 1
ATOM 1461 C C . LEU A 1 180 ? -12.612 3.626 13.503 1.00 97.81 180 LEU A C 1
ATOM 1463 O O . LEU A 1 180 ? -12.649 4.647 12.815 1.00 97.81 180 LEU A O 1
ATOM 1467 N N . GLN A 1 181 ? -13.497 3.413 14.480 1.00 97.38 181 GLN A N 1
ATOM 1468 C CA . GLN A 1 181 ? -14.577 4.360 14.795 1.00 97.38 181 GLN A CA 1
ATOM 1469 C C . GLN A 1 181 ? -14.049 5.718 15.279 1.00 97.38 181 GLN A C 1
ATOM 1471 O O . GLN A 1 181 ? -14.545 6.774 14.868 1.00 97.38 181 GLN A O 1
ATOM 1476 N N . GLU A 1 182 ? -13.013 5.709 16.118 1.00 97.50 182 GLU A N 1
ATOM 1477 C CA . GLU A 1 182 ? -12.346 6.924 16.583 1.00 97.50 182 GLU A CA 1
ATOM 1478 C C . GLU A 1 182 ? -11.689 7.676 15.414 1.00 97.50 182 GLU A C 1
ATOM 1480 O O . GLU A 1 182 ? -11.881 8.885 15.258 1.00 97.50 182 GLU A O 1
ATOM 1485 N N . THR A 1 183 ? -11.011 6.948 14.524 1.00 97.00 183 THR A N 1
ATOM 1486 C CA . THR A 1 183 ? -10.423 7.476 13.285 1.00 97.00 183 THR A CA 1
ATOM 1487 C C . THR A 1 183 ? -11.463 8.199 12.427 1.00 97.00 183 THR A C 1
ATOM 1489 O O . THR A 1 183 ? -11.258 9.355 12.042 1.00 97.00 183 THR A O 1
ATOM 1492 N N . ILE A 1 184 ? -12.601 7.551 12.155 1.00 95.12 184 ILE A N 1
ATOM 1493 C CA . ILE A 1 184 ? -13.692 8.109 11.342 1.00 95.12 184 ILE A CA 1
ATOM 1494 C C . ILE A 1 184 ? -14.270 9.369 12.001 1.00 95.12 184 ILE A C 1
ATOM 1496 O O . ILE A 1 184 ? -14.495 10.382 11.326 1.00 95.12 184 ILE A O 1
ATOM 1500 N N . SER A 1 185 ? -14.465 9.335 13.320 1.00 93.75 185 SER A N 1
ATOM 1501 C CA . SER A 1 185 ? -15.003 10.455 14.098 1.00 93.75 185 SER A CA 1
ATOM 1502 C C . SER A 1 185 ? -14.078 11.675 14.053 1.00 93.75 185 SER A C 1
ATOM 1504 O O . SER A 1 185 ? -14.506 12.775 13.690 1.00 93.75 185 SER A O 1
ATOM 1506 N N . LEU A 1 186 ? -12.786 11.484 14.333 1.00 91.38 186 LEU A N 1
ATOM 1507 C CA . LEU A 1 186 ? -11.780 12.552 14.332 1.00 91.38 186 LEU A CA 1
ATOM 1508 C C . LEU A 1 186 ? -11.535 13.127 12.929 1.00 91.38 186 LEU A C 1
ATOM 1510 O O . LEU A 1 186 ? -11.335 14.336 12.759 1.00 91.38 186 LEU A O 1
ATOM 1514 N N . ALA A 1 187 ? -11.582 12.287 11.894 1.00 81.12 187 ALA A N 1
ATOM 1515 C CA . ALA A 1 187 ? -11.474 12.740 10.512 1.00 81.12 187 ALA A CA 1
ATOM 1516 C C . ALA A 1 187 ? -12.698 13.563 10.068 1.00 81.12 187 ALA A C 1
ATOM 1518 O O . ALA A 1 187 ? -12.554 14.503 9.283 1.00 81.12 187 ALA A O 1
ATOM 1519 N N . SER A 1 188 ? -13.885 13.259 10.601 1.00 72.94 188 SER A N 1
ATOM 1520 C CA . SER A 1 188 ? -15.132 13.970 10.288 1.00 72.94 188 SER A CA 1
ATOM 1521 C C . SER A 1 188 ? -15.236 15.328 10.993 1.00 72.94 188 SER A C 1
ATOM 1523 O O . SER A 1 188 ? -15.683 16.301 10.388 1.00 72.94 188 SER A O 1
ATOM 1525 N N . GLN A 1 189 ? -14.744 15.448 12.231 1.00 62.84 189 GLN A N 1
ATOM 1526 C CA . GLN A 1 189 ? -14.753 16.711 12.990 1.00 62.84 189 GLN A CA 1
ATOM 1527 C C . GLN A 1 189 ? -13.863 17.803 12.369 1.00 62.84 189 GLN A C 1
ATOM 1529 O O . GLN A 1 189 ? -14.184 18.991 12.438 1.00 62.84 189 GLN A O 1
ATOM 1534 N N . ASN A 1 190 ? -12.782 17.422 11.682 1.00 53.69 190 ASN A N 1
ATOM 1535 C CA . ASN A 1 190 ? -11.909 18.366 10.976 1.00 53.69 190 ASN A CA 1
ATOM 1536 C C . ASN A 1 190 ? -12.556 19.007 9.729 1.00 53.69 190 ASN A C 1
ATOM 1538 O O . ASN A 1 190 ? -12.034 20.004 9.231 1.00 53.69 190 ASN A O 1
ATOM 1542 N N . LYS A 1 191 ? -13.701 18.497 9.239 1.00 50.25 191 LYS A N 1
ATOM 1543 C CA . LYS A 1 191 ? -14.487 19.166 8.183 1.00 50.25 191 LYS A CA 1
ATOM 1544 C C . LYS A 1 191 ? -15.291 20.363 8.705 1.00 50.25 191 LYS A C 1
ATOM 1546 O O . LYS A 1 191 ? -15.580 21.266 7.930 1.00 50.25 191 LYS A O 1
ATOM 1551 N N . ILE A 1 192 ? -15.641 20.387 9.995 1.00 44.50 192 ILE A N 1
ATOM 1552 C CA . ILE A 1 192 ? -16.508 21.427 10.581 1.00 44.50 192 ILE A CA 1
ATOM 1553 C C . ILE A 1 192 ? -15.708 22.693 10.929 1.00 44.50 192 ILE A C 1
ATOM 1555 O O . ILE A 1 192 ? -16.235 23.793 10.833 1.00 44.50 192 ILE A O 1
ATOM 1559 N N . LYS A 1 193 ? -14.413 22.565 11.250 1.00 40.28 193 LYS A N 1
ATOM 1560 C CA . LYS A 1 193 ? -13.536 23.698 11.611 1.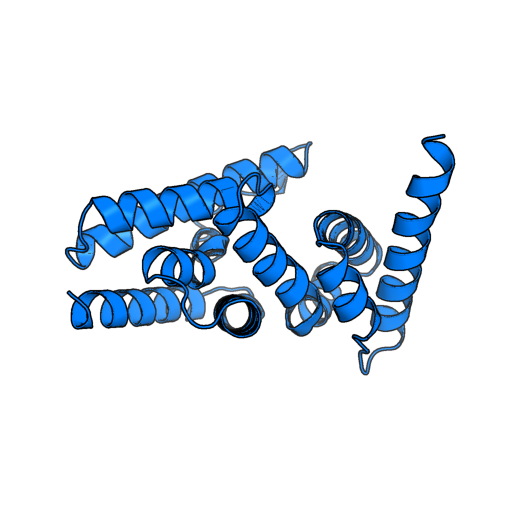00 40.28 193 LYS A CA 1
ATOM 1561 C C . LYS A 1 193 ? -12.923 24.456 10.418 1.00 40.28 193 LYS A C 1
ATOM 1563 O O . LYS A 1 193 ? -12.095 25.332 10.631 1.00 40.28 193 LYS A O 1
ATOM 1568 N N . LYS A 1 194 ? -13.281 24.104 9.177 1.00 39.44 194 LYS A N 1
ATOM 1569 C CA . LYS A 1 194 ? -12.795 24.752 7.939 1.00 39.44 194 LYS A CA 1
ATOM 1570 C C . LYS A 1 194 ? -13.881 25.563 7.208 1.00 39.44 194 LYS A C 1
ATOM 1572 O O . LYS A 1 194 ? -13.776 25.749 5.998 1.00 39.44 194 LYS A O 1
ATOM 1577 N N . LYS A 1 195 ? -14.925 26.002 7.914 1.00 36.50 195 LYS A N 1
ATOM 1578 C CA . LYS A 1 195 ? -15.909 26.969 7.407 1.00 36.50 195 LYS A CA 1
ATOM 1579 C C . LYS A 1 195 ? -15.697 28.325 8.051 1.00 36.50 195 LYS A C 1
ATOM 1581 O O . LYS A 1 195 ? -15.426 28.330 9.271 1.00 36.50 195 LYS A O 1
#

Secondary structure (DSSP, 8-state):
-HHHHHHHHHHHHHHHTT-SSTTHHHHHHHHHHHHHHH-TT--HHHHHHHHHTTGGGS-TTTPPPGGG-SSHHHHHHHHHHHHHHHHHHHHHHTT--HHHHHHHHHHHHHTTT--SHHHHHHHHHHHHHIIIIIHHHHHHHH-HHHHHHHHHHHHHHS-HHHHHHHTT---SSHHHHHHHHHHHHHHHHTTGGG-

Radius of gyration: 16.65 Å; chains: 1; bounding box: 38×40×43 Å

Sequence (195 aa):
MSNNINYAKQQIRKIIAQSSLPEDPRHADNTLEWLLKLQPDVDDALQLAALSHDIDRVDESRKVQRADFTDYDQFKAAHARNSAVILREILHAYHIEKSIIDDACQLVEQHEVGGDTRTDLLKDADSISYFDVNMPLYFQREGYAETLKRCIWGYKKLSIKMKEVCQKITYADNELNKILQETISLASQNKIKKK